Protein AF-0000000073542735 (afdb_homodimer)

Secondary structure (DSSP, 8-state):
----------SS--EEEEE-S------SSSTTHHHHBSS-EEEEE-B-----SSS-----BEE-TTEESSEEEEEEES-SB---TT--GGGPPEEEEEEEEEEEEEEPTTSSEEEEEEEEEEEEEEEE-----/----------SS--EEEEE-S-------SSTTHHHHBSS-EEEEE-B-----SS------BEE-TTEESSEEEEEEES-SB---TT--GGGPPEEEEEEEEEEEEEEPTTSSEEEEEEEEEEEEEEEE-----

InterPro domains:
  IPR010345 Interleukin-17 family [PF06083] (62-128)
  IPR029034 Cystine-knot cytokine [G3DSA:2.10.90.10] (2-133)
  IPR029034 Cystine-knot cytokine [SSF57501] (7-130)

Solvent-accessible surface area (backbone atoms only — not comparable to full-atom values): 14766 Å² total; per-residue (Å²): 134,82,76,75,67,76,68,79,58,55,83,50,59,74,26,21,33,19,50,49,76,62,63,60,73,74,64,66,73,46,69,63,45,46,74,37,22,35,24,30,42,44,83,36,36,52,26,73,68,72,81,71,93,93,86,81,82,70,79,41,42,17,62,37,90,51,26,44,69,32,66,48,69,24,35,39,56,74,48,64,52,36,69,62,73,89,52,57,80,92,66,42,33,31,26,41,61,38,50,44,77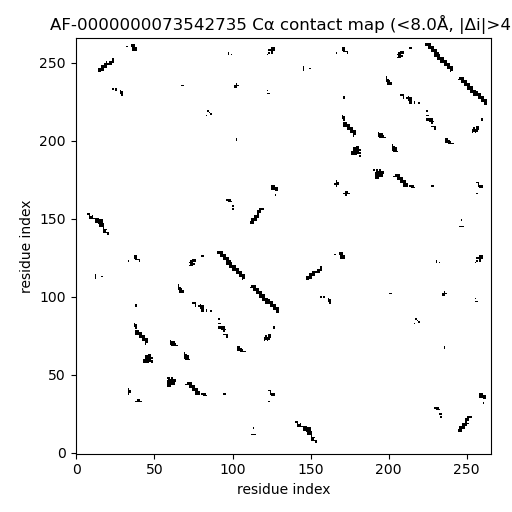,36,50,34,34,34,46,40,83,98,44,72,26,27,39,30,37,56,46,80,38,28,72,34,34,22,31,22,56,61,78,81,124,132,82,75,76,68,74,67,80,59,54,82,50,60,75,27,22,32,19,49,50,74,62,60,59,68,81,56,69,64,46,67,63,46,46,74,38,23,35,24,30,41,43,81,36,37,46,26,70,66,74,77,73,95,90,87,80,83,69,76,42,32,20,62,37,90,53,26,45,69,32,66,48,71,25,34,39,57,73,47,62,53,36,70,61,73,91,51,58,80,93,65,42,33,32,27,41,60,38,53,43,70,36,50,33,33,35,47,41,83,100,45,71,26,26,38,30,38,54,46,78,37,27,71,34,33,24,31,22,57,61,78,82,122

Sequence (266 aa):
MANRQHGAVSDRCQSVLTFSSEHPAVTIANGNIHTRSLSPWTWRNISAVTFILLAFSVSRPTTVAHRIPSTIWEAECNGSYCSVASQPDGARSNAVPIHQSILVVNRRQGENCYVASYQTVSVGCTCVQPEILMANRQHGAVSDRCQSVLTFSSEHPAVTIANGNIHTRSLSPWTWRNISAVTFILLAFSVSRPTTVAHRIPSTIWEAECNGSYCSVASQPDGARSNAVPIHQSILVVNRRQGENCYVASYQTVSVGCTCVQPEIL

Nearest PDB structures (foldseek):
  5hi4-assembly1_A  TM=7.927E-01  e=7.540E-06  Homo sapiens
  7uwn-assembly1_A  TM=7.825E-01  e=7.984E-06  Homo sapiens
  8dyh-assembly1_B  TM=8.084E-01  e=1.994E-05  Homo sapiens
  6hgo-assembly1_A  TM=7.311E-01  e=5.586E-05  Homo sapiens
  5nan-assembly2_E  TM=6.231E-01  e=4.444E-05  Homo sapiens

Radius of gyration: 20.9 Å; Cα contacts (8 Å, |Δi|>4): 608; chains: 2; bounding box: 49×59×54 Å

Structure (mmCIF, N/CA/C/O backbone):
data_AF-0000000073542735-model_v1
#
loop_
_entity.id
_entity.type
_entity.pdbx_description
1 polymer Interleukin-17F
#
loop_
_atom_site.group_PDB
_atom_site.id
_atom_site.type_symbol
_atom_site.label_atom_id
_atom_site.label_alt_id
_atom_site.label_comp_id
_atom_site.label_asym_id
_atom_site.label_entity_id
_atom_site.label_seq_id
_atom_site.pdbx_PDB_ins_code
_atom_site.Cartn_x
_atom_site.Cartn_y
_atom_site.Cartn_z
_atom_site.occupancy
_atom_site.B_iso_or_equiv
_atom_site.auth_seq_id
_atom_site.auth_comp_id
_atom_site.auth_asym_id
_atom_site.auth_atom_id
_atom_site.pdbx_PDB_model_num
ATOM 1 N N . MET A 1 1 ? -26.156 2.533 26.422 1 22.23 1 MET A N 1
ATOM 2 C CA . MET A 1 1 ? -25.359 2.207 25.234 1 22.23 1 MET A CA 1
ATOM 3 C C . MET A 1 1 ? -24.797 3.471 24.594 1 22.23 1 MET A C 1
ATOM 5 O O . MET A 1 1 ? -25.547 4.273 24.031 1 22.23 1 MET A O 1
ATOM 9 N N . ALA A 1 2 ? -23.844 4.059 25.156 1 27.22 2 ALA A N 1
ATOM 10 C CA . ALA A 1 2 ? -23.375 5.41 24.844 1 27.22 2 ALA A CA 1
ATOM 11 C C . ALA A 1 2 ? -22.812 5.484 23.438 1 27.22 2 ALA A C 1
ATOM 13 O O . ALA A 1 2 ? -22.016 4.625 23.031 1 27.22 2 ALA A O 1
ATOM 14 N N . ASN A 1 3 ? -23.516 6.043 22.516 1 25.3 3 ASN A N 1
ATOM 15 C CA . ASN A 1 3 ? -23.234 6.406 21.125 1 25.3 3 ASN A CA 1
ATOM 16 C C . ASN A 1 3 ? -21.906 7.141 21 1 25.3 3 ASN A C 1
ATOM 18 O O . ASN A 1 3 ? -21.75 8.25 21.516 1 25.3 3 ASN A O 1
ATOM 22 N N . ARG A 1 4 ? -20.828 6.531 21.188 1 30.58 4 ARG A N 1
ATOM 23 C CA . ARG A 1 4 ? -19.562 7.242 21.047 1 30.58 4 ARG A CA 1
ATOM 24 C C . ARG A 1 4 ? -19.547 8.055 19.75 1 30.58 4 ARG A C 1
ATOM 26 O O . ARG A 1 4 ? -19.578 7.488 18.656 1 30.58 4 ARG A O 1
ATOM 33 N N . GLN A 1 5 ? -20.188 9.203 19.781 1 27.02 5 GLN A N 1
ATOM 34 C CA . GLN A 1 5 ? -20.203 10.172 18.688 1 27.02 5 GLN A CA 1
ATOM 35 C C . GLN A 1 5 ? -18.812 10.336 18.078 1 27.02 5 GLN A C 1
ATOM 37 O O . GLN A 1 5 ? -17.828 10.562 18.781 1 27.02 5 GLN A O 1
ATOM 42 N N . HIS A 1 6 ? -18.406 9.43 17.188 1 34.19 6 HIS A N 1
ATOM 43 C CA . HIS A 1 6 ? -17.297 9.797 16.297 1 34.19 6 HIS A CA 1
ATOM 44 C C . HIS A 1 6 ? -17.234 11.312 16.094 1 34.19 6 HIS A C 1
ATOM 46 O O . HIS A 1 6 ? -18.203 11.914 15.617 1 34.19 6 HIS A O 1
ATOM 52 N N . GLY A 1 7 ? -16.766 12 17 1 33.28 7 GLY A N 1
ATOM 53 C CA . GLY A 1 7 ? -16.75 13.453 17 1 33.28 7 GLY A CA 1
ATOM 54 C C . GLY A 1 7 ? -16.641 14.047 15.602 1 33.28 7 GLY A C 1
ATOM 55 O O . GLY A 1 7 ? -16.031 13.453 14.719 1 33.28 7 GLY A O 1
ATOM 56 N N . ALA A 1 8 ? -17.562 14.805 15.172 1 37.91 8 ALA A N 1
ATOM 57 C CA . ALA A 1 8 ? -17.609 15.633 13.969 1 37.91 8 ALA A CA 1
ATOM 58 C C . ALA A 1 8 ? -16.25 16.281 13.703 1 37.91 8 ALA A C 1
ATOM 60 O O . ALA A 1 8 ? -15.711 17 14.555 1 37.91 8 ALA A O 1
ATOM 61 N N . VAL A 1 9 ? -15.18 15.562 13.164 1 45.75 9 VAL A N 1
ATOM 62 C CA . VAL A 1 9 ? -13.945 16.203 12.727 1 45.75 9 VAL A CA 1
ATOM 63 C C . VAL A 1 9 ? -14.258 17.594 12.164 1 45.75 9 VAL A C 1
ATOM 65 O O . VAL A 1 9 ? -15.047 17.734 11.22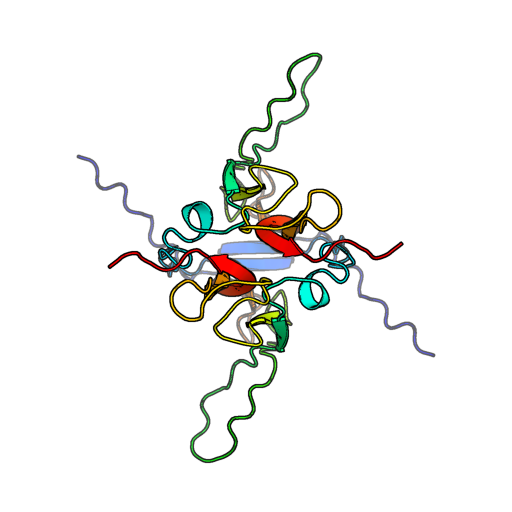7 1 45.75 9 VAL A O 1
ATOM 68 N N . SER A 1 10 ? -14.367 18.547 12.844 1 46.25 10 SER A N 1
ATOM 69 C CA . SER A 1 10 ? -14.531 19.922 12.406 1 46.25 10 SER A CA 1
ATOM 70 C C . SER A 1 10 ? -13.578 20.25 11.25 1 46.25 10 SER A C 1
ATOM 72 O O . SER A 1 10 ? -12.406 19.891 11.289 1 46.25 10 SER A O 1
ATOM 74 N N . ASP A 1 11 ? -14.078 20.5 10.055 1 55.84 11 ASP A N 1
ATOM 75 C CA . ASP A 1 11 ? -13.414 20.969 8.852 1 55.84 11 ASP A CA 1
ATOM 76 C C . ASP A 1 11 ? -12.539 22.188 9.148 1 55.84 11 ASP A C 1
ATOM 78 O O . ASP A 1 11 ? -12.086 22.875 8.227 1 55.84 11 ASP A O 1
ATOM 82 N N . ARG A 1 12 ? -12.438 22.453 10.414 1 61.78 12 ARG A N 1
ATOM 83 C CA . ARG A 1 12 ? -11.617 23.625 10.719 1 61.78 12 ARG A CA 1
ATOM 84 C C . ARG A 1 12 ? -10.141 23.234 10.805 1 61.78 12 ARG A C 1
ATOM 86 O O . ARG A 1 12 ? -9.797 22.188 11.359 1 61.78 12 ARG A O 1
ATOM 93 N N . CYS A 1 13 ? -9.414 24.016 10.125 1 68.81 13 CYS A N 1
ATOM 94 C CA . CYS A 1 13 ? -7.965 23.891 10.234 1 68.81 13 CYS A CA 1
ATOM 95 C C . CYS A 1 13 ? -7.484 24.219 11.641 1 68.81 13 CYS A C 1
ATOM 97 O O . CYS A 1 13 ? -7.414 25.391 12.023 1 68.81 13 CYS A O 1
ATOM 99 N N . GLN A 1 14 ? -7.445 23.203 12.484 1 69.5 14 GLN A N 1
ATOM 100 C CA . GLN A 1 14 ? -7.223 23.453 13.906 1 69.5 14 GLN A CA 1
ATOM 101 C C . GLN A 1 14 ? -5.863 22.922 14.352 1 69.5 14 GLN A C 1
ATOM 103 O O . GLN A 1 14 ? -5.398 23.25 15.445 1 69.5 14 GLN A O 1
ATOM 108 N N . SER A 1 15 ? -5.215 22.203 13.438 1 71.06 15 SER A N 1
ATOM 109 C CA . SER A 1 15 ? -3.93 21.656 13.867 1 71.06 15 SER A CA 1
ATOM 110 C C . SER A 1 15 ? -2.803 22.094 12.945 1 71.06 15 SER A C 1
ATOM 112 O O . SER A 1 15 ? -3.051 22.516 11.812 1 71.06 15 SER A O 1
ATOM 114 N N . VAL A 1 16 ? -1.65 22.109 13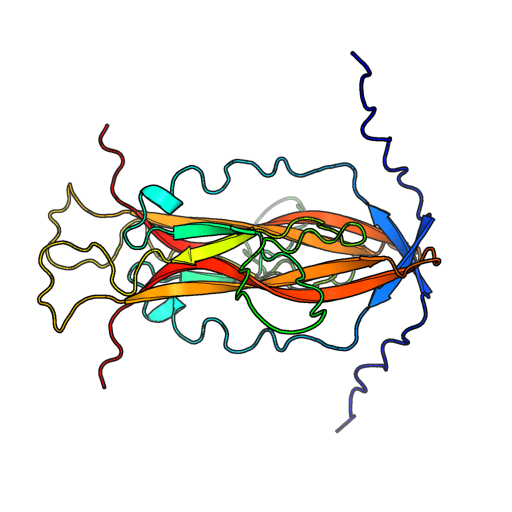.57 1 76.06 16 VAL A N 1
ATOM 115 C CA . VAL A 1 16 ? -0.488 22.531 12.797 1 76.06 16 VAL A CA 1
ATOM 116 C C . VAL A 1 16 ? 0.254 21.312 12.266 1 76.06 16 VAL A C 1
ATOM 118 O O . VAL A 1 16 ? 0.258 20.25 12.906 1 76.06 16 VAL A O 1
ATOM 121 N N . LEU A 1 17 ? 0.744 21.406 11.094 1 77.44 17 LEU A N 1
ATOM 122 C CA . LEU A 1 17 ? 1.394 20.312 10.383 1 77.44 17 LEU A CA 1
ATOM 123 C C . LEU A 1 17 ? 2.826 20.672 10.008 1 77.44 17 LEU A C 1
ATOM 125 O O . LEU A 1 17 ? 3.092 21.797 9.586 1 77.44 17 LEU A O 1
ATOM 129 N N . THR A 1 18 ? 3.746 19.812 10.328 1 77.12 18 THR A N 1
ATOM 130 C CA . THR A 1 18 ? 5.102 19.938 9.805 1 77.12 18 THR A CA 1
ATOM 131 C C . THR A 1 18 ? 5.5 18.656 9.055 1 77.12 18 THR A C 1
ATOM 133 O O . THR A 1 18 ? 4.945 17.594 9.305 1 77.12 18 THR A O 1
ATOM 136 N N . PHE A 1 19 ? 6.266 18.734 8.023 1 73.38 19 PHE A N 1
ATOM 137 C CA . PHE A 1 19 ? 6.754 17.609 7.223 1 73.38 19 PHE A CA 1
ATOM 138 C C . PHE A 1 19 ? 8.172 17.234 7.629 1 73.38 19 PHE A C 1
ATOM 140 O O . PHE A 1 19 ? 9.023 18.109 7.832 1 73.38 19 PHE A O 1
ATOM 147 N N . SER A 1 20 ? 8.219 15.867 7.887 1 66.94 20 SER A N 1
ATOM 148 C CA . SER A 1 20 ? 9.562 15.391 8.211 1 66.94 20 SER A CA 1
ATOM 149 C C . SER A 1 20 ? 10.461 15.398 6.98 1 66.94 20 SER A C 1
ATOM 151 O O . SER A 1 20 ? 10.008 15.117 5.867 1 66.94 20 SER A O 1
ATOM 153 N N . SER A 1 21 ? 11.602 15.984 7.031 1 60.06 21 SER A N 1
ATOM 154 C CA . SER A 1 21 ? 12.586 16.047 5.949 1 60.06 21 SER A CA 1
ATOM 155 C C . SER A 1 21 ? 13.055 14.648 5.543 1 60.06 21 SER A C 1
ATOM 157 O O . SER A 1 21 ? 13.641 14.477 4.477 1 60.06 21 SER A O 1
ATOM 159 N N . GLU A 1 22 ? 12.797 13.734 6.391 1 53.47 22 GLU A N 1
ATOM 160 C CA . GLU A 1 22 ? 13.297 12.414 6.047 1 53.47 22 GLU A CA 1
ATOM 161 C C . GLU A 1 22 ? 12.414 11.742 4.996 1 53.47 22 GLU A C 1
ATOM 163 O O . GLU A 1 22 ? 11.195 11.68 5.156 1 53.47 22 GLU A O 1
ATOM 168 N N . HIS A 1 23 ? 12.711 11.891 3.832 1 51.91 23 HIS A N 1
ATOM 169 C CA . HIS A 1 23 ? 11.961 11.203 2.791 1 51.91 23 HIS A CA 1
ATOM 170 C C . HIS A 1 23 ? 12.398 9.742 2.67 1 51.91 23 HIS A C 1
ATOM 172 O O . HIS A 1 23 ? 13.578 9.461 2.426 1 51.91 23 HIS A O 1
ATOM 178 N N . PRO A 1 24 ? 11.648 8.977 3.281 1 47.69 24 PRO A N 1
ATOM 179 C CA . PRO A 1 24 ? 12.172 7.645 2.977 1 47.69 24 PRO A CA 1
ATOM 180 C C . PRO A 1 24 ? 12.391 7.426 1.48 1 47.69 24 PRO A C 1
ATOM 182 O O . PRO A 1 24 ? 11.609 7.922 0.662 1 47.69 24 PRO A O 1
ATOM 185 N N . ALA A 1 25 ? 13.547 7.402 1.061 1 41.47 25 ALA A N 1
ATOM 186 C CA . ALA A 1 25 ? 13.844 6.949 -0.296 1 41.47 25 ALA A CA 1
ATOM 187 C C . ALA A 1 25 ? 12.844 5.883 -0.747 1 41.47 25 ALA A C 1
ATOM 189 O O . ALA A 1 25 ? 12.719 4.84 -0.107 1 41.47 25 ALA A O 1
ATOM 190 N N . VAL A 1 26 ? 11.617 6.277 -1.132 1 46.44 26 VAL A N 1
ATOM 191 C CA . VAL A 1 26 ? 10.734 5.344 -1.819 1 46.44 26 VAL A CA 1
ATOM 192 C C . VAL A 1 26 ? 11.562 4.293 -2.555 1 46.44 26 VAL A C 1
ATOM 194 O O . VAL A 1 26 ? 11.148 3.793 -3.605 1 46.44 26 VAL A O 1
ATOM 197 N N . THR A 1 27 ? 12.844 4.441 -2.443 1 47.78 27 THR A N 1
ATOM 198 C CA . THR A 1 27 ? 13.633 3.596 -3.334 1 47.78 27 THR A CA 1
ATOM 199 C C . THR A 1 27 ? 12.945 2.25 -3.551 1 47.78 27 THR A C 1
ATOM 201 O O . THR A 1 27 ? 12.391 1.995 -4.621 1 47.78 27 THR A O 1
ATOM 204 N N . ILE A 1 28 ? 13.867 1.18 -3.354 1 51.25 28 ILE A N 1
ATOM 205 C CA . ILE A 1 28 ? 14.203 -0.155 -3.836 1 51.25 28 ILE A CA 1
ATOM 206 C C . ILE A 1 28 ? 13.266 -1.183 -3.213 1 51.25 28 ILE A C 1
ATOM 208 O O . ILE A 1 28 ? 13.711 -2.209 -2.695 1 51.25 28 ILE A O 1
ATOM 212 N N . ALA A 1 29 ? 12.211 -0.67 -2.498 1 62.09 29 ALA A N 1
ATOM 213 C CA . ALA A 1 29 ? 11.703 -1.736 -1.637 1 62.09 29 ALA A CA 1
ATOM 214 C C . ALA A 1 29 ? 11.188 -2.912 -2.465 1 62.09 29 ALA A C 1
ATOM 216 O O . ALA A 1 29 ? 11.336 -4.07 -2.064 1 62.09 29 ALA A O 1
ATOM 217 N N . ASN A 1 30 ? 10.672 -2.494 -3.6 1 81 30 ASN A N 1
ATOM 218 C CA . ASN A 1 30 ? 10.148 -3.609 -4.379 1 81 30 ASN A CA 1
ATOM 219 C C . ASN A 1 30 ? 11.133 -4.066 -5.445 1 81 30 ASN A C 1
ATOM 221 O O . ASN A 1 30 ? 11.008 -5.168 -5.984 1 81 30 ASN A O 1
ATOM 225 N N . GLY A 1 31 ? 12.219 -3.281 -5.719 1 80.94 31 GLY A N 1
ATOM 226 C CA . GLY A 1 31 ? 13.117 -3.674 -6.785 1 80.94 31 GLY A CA 1
ATOM 227 C C . GLY A 1 31 ? 12.406 -3.984 -8.086 1 80.94 31 GLY A C 1
ATOM 228 O O . GLY A 1 31 ? 11.609 -3.176 -8.578 1 80.94 31 GLY A O 1
ATOM 229 N N . ASN A 1 32 ? 12.75 -5.223 -8.641 1 88.56 32 ASN A N 1
ATOM 230 C CA . ASN A 1 32 ? 12.172 -5.617 -9.922 1 88.56 32 ASN A CA 1
ATOM 231 C C . ASN A 1 32 ? 11.055 -6.637 -9.742 1 88.56 32 ASN A C 1
ATOM 233 O O . ASN A 1 32 ? 10.781 -7.434 -10.641 1 88.56 32 ASN A O 1
ATOM 237 N N . ILE A 1 33 ? 10.453 -6.594 -8.609 1 92.62 33 ILE A N 1
ATOM 238 C CA . ILE A 1 33 ? 9.469 -7.641 -8.352 1 92.62 33 ILE A CA 1
ATOM 239 C C . ILE A 1 33 ? 8.289 -7.492 -9.312 1 92.62 33 ILE A C 1
ATOM 241 O O . ILE A 1 33 ? 7.629 -8.477 -9.648 1 92.62 33 ILE A O 1
ATOM 245 N N . HIS A 1 34 ? 8 -6.246 -9.773 1 93.94 34 HIS A N 1
ATOM 246 C CA . HIS A 1 34 ? 6.848 -6.031 -10.641 1 93.94 34 HIS A CA 1
ATOM 247 C C . HIS A 1 34 ? 7.059 -6.676 -12.008 1 93.94 34 HIS A C 1
ATOM 249 O O . HIS A 1 34 ? 6.094 -7.035 -12.688 1 93.94 34 HIS A O 1
ATOM 255 N N . THR A 1 35 ? 8.281 -6.859 -12.422 1 93 35 THR A N 1
ATOM 256 C CA . THR A 1 35 ? 8.57 -7.48 -13.703 1 93 35 THR A CA 1
ATOM 257 C C . THR A 1 35 ? 8.797 -8.984 -13.539 1 93 35 THR A C 1
ATOM 259 O O . THR A 1 35 ? 8.562 -9.758 -14.469 1 93 35 THR A O 1
ATOM 262 N N . ARG A 1 36 ? 9.195 -9.406 -12.414 1 93.75 36 ARG A N 1
ATOM 263 C CA . ARG A 1 36 ? 9.477 -10.82 -12.164 1 93.75 36 ARG A CA 1
ATOM 264 C C . ARG A 1 36 ? 8.242 -11.547 -11.641 1 93.75 36 ARG A C 1
ATOM 266 O O . ARG A 1 36 ? 8.211 -12.773 -11.594 1 93.75 36 ARG A O 1
ATOM 273 N N . SER A 1 37 ? 7.281 -10.797 -11.164 1 95.25 37 SER A N 1
ATOM 274 C CA . SER A 1 37 ? 6.066 -11.391 -10.602 1 95.25 37 SER A CA 1
ATOM 275 C C . SER A 1 37 ? 5.367 -12.281 -11.625 1 95.25 37 SER A C 1
ATOM 277 O O . SER A 1 37 ? 5.422 -12.016 -12.828 1 95.25 37 SER A O 1
ATOM 279 N N . LEU A 1 38 ? 4.664 -13.312 -11.148 1 94.06 38 LEU A N 1
ATOM 280 C CA . LEU A 1 38 ? 3.814 -14.133 -12 1 94.06 38 LEU A CA 1
ATOM 281 C C . LEU A 1 38 ? 2.57 -13.359 -12.43 1 94.06 38 LEU A C 1
ATOM 283 O O . LEU A 1 38 ? 1.829 -13.805 -13.312 1 94.06 38 LEU A O 1
ATOM 287 N N . SER A 1 39 ? 2.316 -12.266 -11.797 1 95.75 39 SER A N 1
ATOM 288 C CA . SER A 1 39 ? 1.319 -11.273 -12.18 1 95.75 39 SER A CA 1
ATOM 289 C C . SER A 1 39 ? 1.947 -9.891 -12.336 1 95.75 39 SER A C 1
ATOM 291 O O . SER A 1 39 ? 1.664 -8.984 -11.555 1 95.75 39 SER A O 1
ATOM 293 N N . PRO A 1 40 ? 2.754 -9.734 -13.43 1 96.12 40 PRO A N 1
ATOM 294 C CA . PRO A 1 40 ? 3.459 -8.461 -13.57 1 96.12 40 PRO A CA 1
ATOM 295 C C . PRO A 1 40 ? 2.51 -7.262 -13.648 1 96.12 40 PRO A C 1
ATOM 297 O O . PRO A 1 40 ? 1.342 -7.422 -14.008 1 96.12 40 PRO A O 1
ATOM 300 N N . TRP A 1 41 ? 3.078 -6.145 -13.242 1 95.38 41 TRP A N 1
ATOM 301 C CA . TRP A 1 41 ? 2.27 -4.934 -13.328 1 95.38 41 TRP A CA 1
ATOM 302 C C . TRP A 1 41 ? 3.102 -3.756 -13.828 1 95.38 41 TRP A C 1
ATOM 304 O O . TRP A 1 41 ? 4.332 -3.812 -13.828 1 95.38 41 TRP A O 1
ATOM 314 N N . THR A 1 42 ? 2.352 -2.834 -14.289 1 92.25 42 THR A N 1
ATOM 315 C CA . THR A 1 42 ? 2.936 -1.566 -14.719 1 92.25 42 THR A CA 1
ATOM 316 C C . THR A 1 42 ? 2.48 -0.429 -13.805 1 92.25 42 THR A C 1
ATOM 318 O O . THR A 1 42 ? 1.383 -0.476 -13.25 1 92.25 42 THR A O 1
ATOM 321 N N . TRP A 1 43 ? 3.453 0.453 -13.508 1 87.75 43 TRP A N 1
ATOM 322 C CA . TRP A 1 43 ? 3.141 1.625 -12.695 1 87.75 43 TRP A CA 1
ATOM 323 C C . TRP A 1 43 ? 2.484 2.711 -13.539 1 87.75 43 TRP A C 1
ATOM 325 O O . TRP A 1 43 ? 2.996 3.074 -14.602 1 87.75 43 TRP A O 1
ATOM 335 N N . ARG A 1 44 ? 1.329 3.021 -12.992 1 82.75 44 ARG A N 1
ATOM 336 C CA . ARG A 1 44 ? 0.604 4.098 -13.656 1 82.75 44 ARG A CA 1
ATOM 337 C C . ARG A 1 44 ? 0.404 5.285 -12.727 1 82.75 44 ARG A C 1
ATOM 339 O O . ARG A 1 44 ? 0.121 5.109 -11.539 1 82.75 44 ARG A O 1
ATOM 346 N N . ASN A 1 45 ? 0.654 6.434 -13.164 1 67 45 ASN A N 1
ATOM 347 C CA . ASN A 1 45 ? 0.356 7.652 -12.422 1 67 45 ASN A CA 1
ATOM 348 C C . ASN A 1 45 ? -1.123 8.016 -12.508 1 67 45 ASN A C 1
ATOM 350 O O . ASN A 1 45 ? -1.718 7.961 -13.586 1 67 45 ASN A O 1
ATOM 354 N N . ILE A 1 46 ? -2.004 7.902 -11.359 1 56.69 46 ILE A N 1
ATOM 355 C CA . ILE A 1 46 ? -3.42 8.25 -11.336 1 56.69 46 ILE A CA 1
ATOM 356 C C . ILE A 1 46 ? -3.588 9.75 -11.531 1 56.69 46 ILE A C 1
ATOM 358 O O . ILE A 1 46 ? -3.035 10.547 -10.766 1 56.69 46 ILE A O 1
ATOM 362 N N . SER A 1 47 ? -3.492 10.359 -12.5 1 48.5 47 SER A N 1
ATOM 363 C CA . SER A 1 47 ? -3.709 11.781 -12.734 1 48.5 47 SER A CA 1
ATOM 364 C C . SER A 1 47 ? -5.137 12.188 -12.383 1 48.5 47 SER A C 1
ATOM 366 O O . SER A 1 47 ? -6.078 11.43 -12.625 1 48.5 47 SER A O 1
ATOM 368 N N . ALA A 1 48 ? -5.328 12.906 -11.172 1 47.22 48 ALA A N 1
ATOM 369 C CA . ALA A 1 48 ? -6.645 13.484 -10.93 1 47.22 48 ALA A CA 1
ATOM 370 C C . ALA A 1 48 ? -7.227 14.078 -12.203 1 47.22 48 ALA A C 1
ATOM 372 O O . ALA A 1 48 ? -6.66 15.016 -12.781 1 47.22 48 ALA A O 1
ATOM 373 N N . VAL A 1 49 ? -7.793 13.273 -13.039 1 43.62 49 VAL A N 1
ATOM 374 C CA . VAL A 1 49 ? -8.508 13.789 -14.203 1 43.62 49 VAL A CA 1
ATOM 375 C C . VAL A 1 49 ? -9.602 14.75 -13.742 1 43.62 49 VAL A C 1
ATOM 377 O O . VAL A 1 49 ? -10.547 14.352 -13.062 1 43.62 49 VAL A O 1
ATOM 380 N N . THR A 1 50 ? -9.203 15.891 -13.398 1 42.75 50 THR A N 1
ATOM 381 C CA . THR A 1 50 ? -10.289 16.875 -13.445 1 42.75 50 THR A CA 1
ATOM 382 C C . THR A 1 50 ? -11.156 16.641 -14.68 1 42.75 50 THR A C 1
ATOM 384 O O . THR A 1 50 ? -10.648 16.516 -15.797 1 42.75 50 THR A O 1
ATOM 387 N N . PHE A 1 51 ? -12.344 16.078 -14.383 1 40.84 51 PHE A N 1
ATOM 388 C CA . PHE A 1 51 ? -13.43 15.922 -15.352 1 40.84 51 PHE A CA 1
ATOM 389 C C . PHE A 1 51 ? -13.578 17.188 -16.188 1 40.84 51 PHE A C 1
ATOM 391 O O . PHE A 1 51 ? -14.312 18.109 -15.812 1 40.84 51 PHE A O 1
ATOM 398 N N . ILE A 1 52 ? -12.727 17.781 -16.875 1 36.78 52 ILE A N 1
ATOM 399 C CA . ILE A 1 52 ? -13.328 18.641 -17.891 1 36.78 52 ILE A CA 1
ATOM 400 C C . ILE A 1 52 ? -14.242 17.812 -18.781 1 36.78 52 ILE A C 1
ATOM 402 O O . ILE A 1 52 ? -14.031 16.609 -18.969 1 36.78 52 ILE A O 1
ATOM 406 N N . LEU A 1 53 ? -15.195 18.188 -19.844 1 36.06 53 LEU A N 1
ATOM 407 C CA . LEU A 1 53 ? -16.172 17.703 -20.812 1 36.06 53 LEU A CA 1
ATOM 408 C C . LEU A 1 53 ? -15.664 16.453 -21.516 1 36.06 53 LEU A C 1
ATOM 410 O O . LEU A 1 53 ? -16.375 15.445 -21.609 1 36.06 53 LEU A O 1
ATOM 414 N N . LEU A 1 54 ? -15.133 16.469 -23.062 1 37.94 54 LEU A N 1
ATOM 415 C CA . LEU A 1 54 ? -15.195 15.641 -24.25 1 37.94 54 LEU A CA 1
ATOM 416 C C . LEU A 1 54 ? -14.297 14.414 -24.109 1 37.94 54 LEU A C 1
ATOM 418 O O . LEU A 1 54 ? -14.742 13.289 -24.328 1 37.94 54 LEU A O 1
ATOM 422 N N . ALA A 1 55 ? -12.93 14.391 -24.906 1 36 55 ALA A N 1
ATOM 423 C CA . ALA A 1 55 ? -12.18 13.469 -25.75 1 36 55 ALA A CA 1
ATOM 424 C C . ALA A 1 55 ? -11.383 12.477 -24.906 1 36 55 ALA A C 1
ATOM 426 O O . ALA A 1 55 ? -11.477 11.266 -25.109 1 36 55 ALA A O 1
ATOM 427 N N . PHE A 1 56 ? -9.898 12.688 -24.812 1 40.69 56 PHE A N 1
ATOM 428 C CA . PHE A 1 56 ? -8.812 11.703 -24.75 1 40.69 56 PHE A CA 1
ATOM 429 C C . PHE A 1 56 ? -8.648 11.164 -23.344 1 40.69 56 PHE A C 1
ATOM 431 O O . PHE A 1 56 ? -8.75 11.914 -22.375 1 40.69 56 PHE A O 1
ATOM 438 N N . SER A 1 57 ? -8.922 9.961 -23.125 1 36.97 57 SER A N 1
ATOM 439 C CA . SER A 1 57 ? -8.719 9.031 -22.016 1 36.97 57 SER A CA 1
ATOM 440 C C . SER A 1 57 ? -7.379 9.266 -21.328 1 36.97 57 SER A C 1
ATOM 442 O O . SER A 1 57 ? -6.375 8.641 -21.688 1 36.97 57 SER A O 1
ATOM 444 N N . VAL A 1 58 ? -6.746 10.406 -21.391 1 33.53 58 VAL A N 1
ATOM 445 C CA . VAL A 1 58 ? -5.383 10.414 -20.875 1 33.53 58 VAL A CA 1
ATOM 446 C C . VAL A 1 58 ? -5.367 9.906 -19.438 1 33.53 58 VAL A C 1
ATOM 448 O O . VAL A 1 58 ? -6.055 10.461 -18.562 1 33.53 58 VAL A O 1
ATOM 451 N N . SER A 1 59 ? -5.043 8.695 -19.156 1 37.34 59 SER A N 1
ATOM 452 C CA . SER A 1 59 ? -4.676 7.953 -17.938 1 37.34 59 SER A CA 1
ATOM 453 C C . SER A 1 59 ? -3.639 8.711 -17.125 1 37.34 59 SER A C 1
ATOM 455 O O . SER A 1 59 ? -2.436 8.523 -17.312 1 37.34 59 SER A O 1
ATOM 457 N N . ARG A 1 60 ? -3.504 10.078 -17.141 1 38.31 60 ARG A N 1
ATOM 458 C CA . ARG A 1 60 ? -2.318 10.727 -16.594 1 38.31 60 ARG A CA 1
ATOM 459 C C . ARG A 1 60 ? -2.191 10.469 -15.094 1 38.31 60 ARG A C 1
ATOM 461 O O . ARG A 1 60 ? -3.193 10.258 -14.406 1 38.31 60 ARG A O 1
ATOM 468 N N . PRO A 1 61 ? -0.933 10.289 -14.531 1 46.44 61 PRO A N 1
ATOM 469 C CA . PRO A 1 61 ? -0.532 10.258 -13.125 1 46.44 61 PRO A CA 1
ATOM 470 C C . PRO A 1 61 ? -1.155 11.383 -12.305 1 46.44 61 PRO A C 1
ATOM 472 O O . PRO A 1 61 ? -1.424 12.461 -12.836 1 46.44 61 PRO A O 1
ATOM 475 N N . THR A 1 62 ? -2.031 11.133 -11.227 1 52.53 62 THR A N 1
ATOM 476 C CA . THR A 1 62 ? -2.602 12.258 -10.484 1 52.53 62 THR A CA 1
ATOM 477 C C . THR A 1 62 ? -1.52 12.992 -9.695 1 52.53 62 THR A C 1
ATOM 479 O O . THR A 1 62 ? -0.936 12.43 -8.766 1 52.53 62 THR A O 1
ATOM 482 N N . THR A 1 63 ? -0.609 13.609 -10.32 1 58.94 63 THR A N 1
ATOM 483 C CA . THR A 1 63 ? 0.208 14.555 -9.562 1 58.94 63 THR A CA 1
ATOM 484 C C . THR A 1 63 ? -0.603 15.789 -9.188 1 58.94 63 THR A C 1
ATOM 486 O O . THR A 1 63 ? -1.209 16.422 -10.055 1 58.94 63 THR A O 1
ATOM 489 N N . VAL A 1 64 ? -0.931 15.789 -7.949 1 65.94 64 VAL A N 1
ATOM 490 C CA . VAL A 1 64 ? -1.606 16.953 -7.391 1 65.94 64 VAL A CA 1
ATOM 491 C C . VAL A 1 64 ? -0.6 17.828 -6.645 1 65.94 64 VAL A C 1
ATOM 493 O O . VAL A 1 64 ? -0.007 17.391 -5.652 1 65.94 64 VAL A O 1
ATOM 496 N N . ALA A 1 65 ? -0.316 19.031 -7.168 1 67.81 65 ALA A N 1
ATOM 497 C CA . ALA A 1 65 ? 0.722 19.922 -6.652 1 67.81 65 ALA A CA 1
ATOM 498 C C . ALA A 1 65 ? 0.498 20.219 -5.176 1 67.81 65 ALA A C 1
ATOM 500 O O . ALA A 1 65 ? 1.455 20.422 -4.426 1 67.81 65 ALA A O 1
ATOM 501 N N . HIS A 1 66 ? -0.726 20.297 -4.785 1 73.62 66 HIS A N 1
ATOM 502 C CA . HIS A 1 66 ? -0.961 20.703 -3.406 1 73.62 66 HIS A CA 1
ATOM 503 C C . HIS A 1 66 ? -1.297 19.5 -2.523 1 73.62 66 HIS A C 1
ATOM 505 O O . HIS A 1 66 ? -1.873 19.672 -1.445 1 73.62 66 HIS A O 1
ATOM 511 N N . ARG A 1 67 ? -0.92 18.312 -3.07 1 74.44 67 ARG A N 1
ATOM 512 C CA . ARG A 1 67 ? -1.141 17.094 -2.301 1 74.44 67 ARG A CA 1
ATOM 513 C C . ARG A 1 67 ? 0.182 16.484 -1.837 1 74.44 67 ARG A C 1
ATOM 515 O O . ARG A 1 67 ? 1.178 16.531 -2.562 1 74.44 67 ARG A O 1
ATOM 522 N N . ILE A 1 68 ? 0.236 16 -0.643 1 78.19 68 ILE A N 1
ATOM 523 C CA . ILE A 1 68 ? 1.356 15.211 -0.14 1 78.19 68 ILE A CA 1
ATOM 524 C C . ILE A 1 68 ? 0.903 13.781 0.124 1 78.19 68 ILE A C 1
ATOM 526 O O . ILE A 1 68 ? 0.002 13.547 0.932 1 78.19 68 ILE A O 1
ATOM 530 N N . PRO A 1 69 ? 1.484 12.836 -0.497 1 81.19 69 PRO A N 1
ATOM 531 C CA . PRO A 1 69 ? 2.457 13.016 -1.579 1 81.19 69 PRO A CA 1
ATOM 532 C C . PRO A 1 69 ? 1.823 13.555 -2.859 1 81.19 69 PRO A C 1
ATOM 534 O O . PRO A 1 69 ? 0.642 13.312 -3.119 1 81.19 69 PRO A O 1
ATOM 537 N N . SER A 1 70 ? 2.654 14.242 -3.648 1 77.44 70 SER A N 1
ATOM 538 C CA . SER A 1 70 ? 2.115 14.883 -4.844 1 77.44 70 SER A CA 1
ATOM 539 C C . SER A 1 70 ? 1.88 13.859 -5.957 1 77.44 70 SER A C 1
ATOM 541 O O . SER A 1 70 ? 1.035 14.07 -6.832 1 77.44 70 SER A O 1
ATOM 543 N N . THR A 1 71 ? 2.719 12.867 -5.969 1 75.94 71 THR A N 1
ATOM 544 C CA . THR A 1 71 ? 2.578 11.828 -6.977 1 75.94 71 THR A CA 1
ATOM 545 C C . THR A 1 71 ? 2.207 10.492 -6.328 1 75.94 71 THR A C 1
ATOM 547 O O . THR A 1 71 ? 2.855 10.062 -5.375 1 75.94 71 THR A O 1
ATOM 550 N N . ILE A 1 72 ? 1.112 9.961 -6.742 1 80 72 ILE A N 1
ATOM 551 C CA . ILE A 1 72 ? 0.701 8.633 -6.312 1 80 72 ILE A CA 1
ATOM 552 C C . ILE A 1 72 ? 0.759 7.668 -7.492 1 80 72 ILE A C 1
ATOM 554 O O . ILE A 1 72 ? 0.137 7.906 -8.531 1 80 72 ILE A O 1
ATOM 558 N N . TRP A 1 73 ? 1.581 6.68 -7.371 1 81.94 73 TRP A N 1
ATOM 559 C CA . TRP A 1 73 ? 1.696 5.637 -8.391 1 81.94 73 TRP A CA 1
ATOM 560 C C . TRP A 1 73 ? 0.756 4.477 -8.086 1 81.94 73 TRP A C 1
ATOM 562 O O . TRP A 1 73 ? 0.613 4.07 -6.93 1 81.94 73 TRP A O 1
ATOM 572 N N . GLU A 1 74 ? 0.071 4.043 -9.102 1 86.25 74 GLU A N 1
ATOM 573 C CA . GLU A 1 74 ? -0.813 2.887 -8.984 1 86.25 74 GLU A CA 1
ATOM 574 C C . GLU A 1 74 ? -0.303 1.711 -9.812 1 86.25 74 GLU A C 1
ATOM 576 O O . GLU A 1 74 ? 0.184 1.896 -10.93 1 86.25 74 GLU A O 1
ATOM 581 N N . ALA A 1 75 ? -0.379 0.576 -9.242 1 91.19 75 ALA A N 1
ATOM 582 C CA . ALA A 1 75 ? -0.031 -0.65 -9.953 1 91.19 75 ALA A CA 1
ATOM 583 C C . ALA A 1 75 ? -1.19 -1.126 -10.82 1 91.19 75 ALA A C 1
ATOM 585 O O . ALA A 1 75 ? -2.322 -1.247 -10.352 1 91.19 75 ALA A O 1
ATOM 586 N N . GLU A 1 76 ? -0.939 -1.331 -12.102 1 92.25 76 GLU A N 1
ATOM 587 C CA . GLU A 1 76 ? -1.895 -1.957 -13.008 1 92.25 76 GLU A CA 1
ATOM 588 C C . GLU A 1 76 ? -1.416 -3.338 -13.445 1 92.25 76 GLU A C 1
ATOM 590 O O . GLU A 1 76 ? -0.383 -3.463 -14.109 1 92.25 76 GLU A O 1
ATOM 595 N N . CYS A 1 77 ? -2.232 -4.332 -13.039 1 96.44 77 CYS A N 1
ATOM 596 C CA . CYS A 1 77 ? -1.857 -5.68 -13.461 1 96.44 77 CYS A CA 1
ATOM 597 C C . CYS A 1 77 ? -1.851 -5.789 -14.977 1 96.44 77 CYS A C 1
ATOM 599 O O . CYS A 1 77 ? -2.758 -5.289 -15.648 1 96.44 77 CYS A O 1
ATOM 601 N N . ASN A 1 78 ? -0.849 -6.453 -15.578 1 96.25 78 ASN A N 1
ATOM 602 C CA . ASN A 1 78 ? -0.672 -6.508 -17.031 1 96.25 78 ASN A CA 1
ATOM 603 C C . ASN A 1 78 ? -1.688 -7.438 -17.688 1 96.25 78 ASN A C 1
ATOM 605 O O . ASN A 1 78 ? -1.912 -7.363 -18.891 1 96.25 78 ASN A O 1
ATOM 609 N N . GLY A 1 79 ? -2.314 -8.297 -16.922 1 93.75 79 GLY A N 1
ATOM 610 C CA . GLY A 1 79 ? -3.307 -9.25 -17.406 1 93.75 79 GLY A CA 1
ATOM 611 C C . GLY A 1 79 ? -4.219 -9.766 -16.312 1 93.75 79 GLY A C 1
ATOM 612 O O . GLY A 1 79 ? -4.039 -9.422 -15.133 1 93.75 79 GLY A O 1
ATOM 613 N N . SER A 1 80 ? -5.168 -10.617 -16.719 1 93.38 80 SER A N 1
ATOM 614 C CA . SER A 1 80 ? -6.148 -11.141 -15.773 1 93.38 80 SER A CA 1
ATOM 615 C C . SER A 1 80 ? -5.707 -12.492 -15.211 1 93.38 80 SER A C 1
ATOM 617 O O . SER A 1 80 ? -6.266 -12.969 -14.219 1 93.38 80 SER A O 1
ATOM 619 N N . TYR A 1 81 ? -4.668 -13.094 -15.906 1 92.06 81 TYR A N 1
ATOM 620 C CA . TYR A 1 81 ? -4.219 -14.414 -15.477 1 92.06 81 TYR A CA 1
ATOM 621 C C . TYR A 1 81 ? -2.73 -14.398 -15.148 1 92.06 81 TYR A C 1
ATOM 623 O O . TYR A 1 81 ? -1.983 -13.555 -15.641 1 92.06 81 TYR A O 1
ATOM 631 N N . CYS A 1 82 ? -2.326 -15.273 -14.234 1 93.19 82 CYS A N 1
ATOM 632 C CA . CYS A 1 82 ? -0.935 -15.398 -13.812 1 93.19 82 CYS A CA 1
ATOM 633 C C . CYS A 1 82 ? -0.153 -16.297 -14.766 1 93.19 82 CYS A C 1
ATOM 635 O O . CYS A 1 82 ? -0.738 -17.109 -15.469 1 93.19 82 CYS A O 1
ATOM 637 N N . SER A 1 83 ? 1.147 -15.992 -14.789 1 85.81 83 SER A N 1
ATOM 638 C CA . SER A 1 83 ? 2.047 -16.781 -15.633 1 85.81 83 SER A CA 1
ATOM 639 C C . SER A 1 83 ? 2.529 -18.031 -14.906 1 85.81 83 SER A C 1
ATOM 641 O O . SER A 1 83 ? 3.678 -18.094 -14.461 1 85.81 83 SER A O 1
ATOM 643 N N . VAL A 1 84 ? 1.674 -18.891 -14.57 1 79.62 84 VAL A N 1
ATOM 644 C CA . VAL A 1 84 ? 2.039 -20.141 -13.914 1 79.62 84 VAL A CA 1
ATOM 645 C C . VAL A 1 84 ? 2.121 -21.266 -14.953 1 79.62 84 VAL A C 1
ATOM 647 O O . VAL A 1 84 ? 1.268 -21.359 -15.836 1 79.62 84 VAL A O 1
ATOM 650 N N . ALA A 1 85 ? 3.234 -21.953 -14.891 1 69.25 85 ALA A N 1
ATOM 651 C CA . ALA A 1 85 ? 3.436 -23.031 -15.844 1 69.25 85 ALA A CA 1
ATOM 652 C C . ALA A 1 85 ? 2.391 -24.125 -15.648 1 69.25 85 ALA A C 1
ATOM 654 O O . ALA A 1 85 ? 1.938 -24.375 -14.531 1 69.25 85 ALA A O 1
ATOM 655 N N . SER A 1 86 ? 1.97 -24.766 -16.688 1 65.75 86 SER A N 1
ATOM 656 C CA . SER A 1 86 ? 1.306 -26.062 -16.766 1 65.75 86 SER A CA 1
ATOM 657 C C . SER A 1 86 ? -0.113 -25.984 -16.203 1 65.75 86 SER A C 1
ATOM 659 O O . SER A 1 86 ? -0.641 -26.984 -15.703 1 65.75 86 SER A O 1
ATOM 661 N N . GLN A 1 87 ? -0.667 -24.859 -15.969 1 63.16 87 GLN A N 1
ATOM 662 C CA . GLN A 1 87 ? -2.039 -24.906 -15.469 1 63.16 87 GLN A CA 1
ATOM 663 C C . GLN A 1 87 ? -3.039 -24.953 -16.625 1 63.16 87 GLN A C 1
ATOM 665 O O . GLN A 1 87 ? -2.926 -24.203 -17.578 1 63.16 87 GLN A O 1
ATOM 670 N N . PRO A 1 88 ? -3.855 -26.078 -16.531 1 66 88 PRO A N 1
ATOM 671 C CA . PRO A 1 88 ? -4.93 -26.062 -17.531 1 66 88 PRO A CA 1
ATOM 672 C C . PRO A 1 88 ? -5.754 -24.766 -17.469 1 66 88 PRO A C 1
ATOM 674 O O . PRO A 1 88 ? -5.773 -24.094 -16.438 1 66 88 PRO A O 1
ATOM 677 N N . ASP A 1 89 ? -6.262 -24.328 -18.625 1 62.25 89 ASP A N 1
ATOM 678 C CA . ASP A 1 89 ? -6.98 -23.062 -18.766 1 62.25 89 ASP A CA 1
ATOM 679 C C . ASP A 1 89 ? -8.023 -22.906 -17.672 1 62.25 89 ASP A C 1
ATOM 681 O O . ASP A 1 89 ? -8.172 -21.812 -17.109 1 62.25 89 ASP A O 1
ATOM 685 N N . GLY A 1 90 ? -8.758 -23.859 -17.375 1 62.56 90 GLY A N 1
ATOM 686 C CA . GLY A 1 90 ? -9.828 -23.766 -16.391 1 62.56 90 GLY A CA 1
ATOM 687 C C . GLY A 1 90 ? -9.32 -23.609 -14.969 1 62.56 90 GLY A C 1
ATOM 688 O O . GLY A 1 90 ? -10.078 -23.25 -14.062 1 62.56 90 GLY A O 1
ATOM 689 N N . ALA A 1 91 ? -8.141 -23.844 -14.711 1 73.5 91 ALA A N 1
ATOM 690 C CA . ALA A 1 91 ? -7.613 -23.844 -13.344 1 73.5 91 ALA A CA 1
ATOM 691 C C . ALA A 1 91 ? -6.566 -22.75 -13.156 1 73.5 91 ALA A C 1
ATOM 693 O O . ALA A 1 91 ? -5.812 -22.766 -12.18 1 73.5 91 ALA A O 1
ATOM 694 N N . ARG A 1 92 ? -6.664 -21.797 -14.07 1 82.94 92 ARG A N 1
ATOM 695 C CA . ARG A 1 92 ? -5.621 -20.781 -14.023 1 82.94 92 ARG A CA 1
ATOM 696 C C . ARG A 1 92 ? -5.852 -19.812 -12.867 1 82.94 92 ARG A C 1
ATOM 698 O O . ARG A 1 92 ? -6.988 -19.438 -12.578 1 82.94 92 ARG A O 1
ATOM 705 N N . SER A 1 93 ? -4.852 -19.484 -12.242 1 90.56 93 SER A N 1
ATOM 706 C CA . SER A 1 93 ? -4.879 -18.469 -11.195 1 90.56 93 SER A CA 1
ATOM 707 C C . SER A 1 93 ? -5.117 -17.078 -11.773 1 90.56 93 SER A C 1
ATOM 709 O O . SER A 1 93 ? -4.715 -16.797 -12.906 1 90.56 93 SER A O 1
ATOM 711 N N . ASN A 1 94 ? -5.809 -16.25 -11.031 1 92.75 94 ASN A N 1
ATOM 712 C CA . ASN A 1 94 ? -6.141 -14.891 -11.461 1 92.75 94 ASN A CA 1
ATOM 713 C C . ASN A 1 94 ? -5.168 -13.867 -10.891 1 92.75 94 ASN A C 1
ATOM 715 O O . ASN A 1 94 ? -4.746 -13.977 -9.734 1 92.75 94 ASN A O 1
ATOM 719 N N . ALA A 1 95 ? -4.801 -12.953 -11.758 1 96.25 95 ALA A N 1
ATOM 720 C CA . ALA A 1 95 ? -4.047 -11.789 -11.297 1 96.25 95 ALA A CA 1
ATOM 721 C C . ALA A 1 95 ? -4.984 -10.695 -10.797 1 96.25 95 ALA A C 1
ATOM 723 O O . ALA A 1 95 ? -5.832 -10.203 -11.547 1 96.25 95 ALA A O 1
ATOM 724 N N . VAL A 1 96 ? -4.816 -10.297 -9.555 1 96.12 96 VAL A N 1
ATOM 725 C CA . VAL A 1 96 ? -5.691 -9.289 -8.977 1 96.12 96 VAL A CA 1
ATOM 726 C C . VAL A 1 96 ? -4.855 -8.227 -8.258 1 96.12 96 VAL A C 1
ATOM 728 O O . VAL A 1 96 ? -3.799 -8.539 -7.695 1 96.12 96 VAL A O 1
ATOM 731 N N . PRO A 1 97 ? -5.277 -7.055 -8.305 1 95.44 97 PRO A N 1
ATOM 732 C CA . PRO A 1 97 ? -4.539 -5.988 -7.617 1 95.44 97 PRO A CA 1
ATOM 733 C C . PRO A 1 97 ? -4.664 -6.066 -6.098 1 95.44 97 P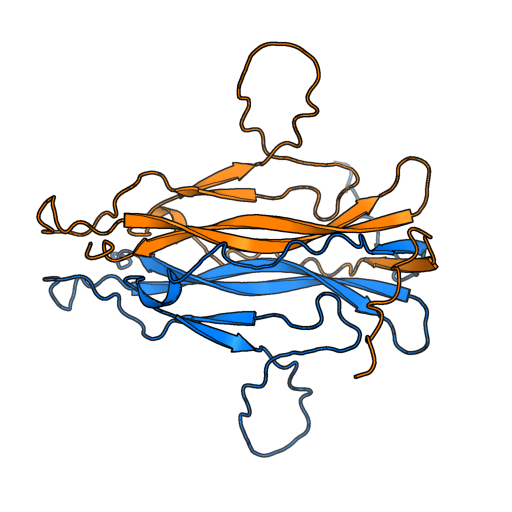RO A C 1
ATOM 735 O O . PRO A 1 97 ? -5.676 -6.547 -5.582 1 95.44 97 PRO A O 1
ATOM 738 N N . ILE A 1 98 ? -3.617 -5.676 -5.453 1 94.25 98 ILE A N 1
ATOM 739 C CA . ILE A 1 98 ? -3.637 -5.422 -4.016 1 94.25 98 ILE A CA 1
ATOM 740 C C . ILE A 1 98 ? -3.889 -3.936 -3.758 1 94.25 98 ILE A C 1
ATOM 742 O O . ILE A 1 98 ? -3.131 -3.082 -4.223 1 94.25 98 ILE A O 1
ATOM 746 N N . HIS A 1 99 ? -4.965 -3.68 -3.014 1 90.75 99 HIS A N 1
ATOM 747 C CA . HIS A 1 99 ? -5.316 -2.295 -2.73 1 90.75 99 HIS A CA 1
ATOM 748 C C . HIS A 1 99 ? -4.906 -1.898 -1.315 1 90.75 99 HIS A C 1
ATOM 750 O O . HIS A 1 99 ? -4.922 -2.73 -0.405 1 90.75 99 HIS A O 1
ATOM 756 N N . GLN A 1 100 ? -4.543 -0.646 -1.185 1 86.94 100 GLN A N 1
ATOM 757 C CA . GLN A 1 100 ? -4.277 -0.048 0.12 1 86.94 100 GLN A CA 1
ATOM 758 C C . GLN A 1 100 ? -4.891 1.346 0.221 1 86.94 100 GLN A C 1
ATOM 760 O O . GLN A 1 100 ? -4.855 2.115 -0.742 1 86.94 100 GLN A O 1
ATOM 765 N N . SER A 1 101 ? -5.383 1.551 1.397 1 83.25 101 SER A N 1
ATOM 766 C CA . SER A 1 101 ? -5.805 2.916 1.694 1 83.25 101 SER A CA 1
ATOM 767 C C . SER A 1 101 ? -4.652 3.732 2.275 1 83.25 101 SER A C 1
ATOM 769 O O . SER A 1 101 ? -4.105 3.385 3.322 1 83.25 101 SER A O 1
ATOM 771 N N . ILE A 1 102 ? -4.316 4.801 1.615 1 84.12 102 ILE A N 1
ATOM 772 C CA . ILE A 1 102 ? -3.186 5.602 2.074 1 84.12 102 ILE A CA 1
ATOM 773 C C . ILE A 1 102 ? -3.672 6.984 2.502 1 84.12 102 ILE A C 1
ATOM 775 O O . ILE A 1 102 ? -4.648 7.504 1.953 1 84.12 102 ILE A O 1
ATOM 779 N N . LEU A 1 103 ? -2.969 7.566 3.438 1 86.5 103 LEU A N 1
ATOM 780 C CA . LEU A 1 103 ? -3.197 8.945 3.863 1 86.5 103 LEU A CA 1
ATOM 781 C C . LEU A 1 103 ? -2.619 9.93 2.852 1 86.5 103 LEU A C 1
ATOM 783 O O . LEU A 1 103 ? -1.506 9.734 2.357 1 86.5 103 LEU A O 1
ATOM 787 N N . VAL A 1 104 ? -3.393 10.875 2.57 1 84.31 104 VAL A N 1
ATOM 788 C CA . VAL A 1 104 ? -2.947 12 1.761 1 84.31 104 VAL A CA 1
ATOM 789 C C . VAL A 1 104 ? -3.326 13.312 2.445 1 84.31 104 VAL A C 1
ATOM 791 O O . VAL A 1 104 ? -4.312 13.375 3.182 1 84.31 104 VAL A O 1
ATOM 794 N N . VAL A 1 105 ? -2.514 14.297 2.252 1 84.75 105 VAL A N 1
ATOM 795 C CA . VAL A 1 105 ? -2.832 15.625 2.76 1 84.75 105 VAL A CA 1
ATOM 796 C C . VAL A 1 105 ? -2.887 16.625 1.605 1 84.75 105 VAL A C 1
ATOM 798 O O . VAL A 1 105 ? -1.95 16.703 0.808 1 84.75 105 VAL A O 1
ATOM 801 N N . ASN A 1 106 ? -3.957 17.219 1.455 1 80.75 106 ASN A N 1
ATOM 802 C CA . ASN A 1 106 ? -4.164 18.25 0.436 1 80.75 106 ASN A CA 1
ATOM 803 C C . ASN A 1 106 ? -4.164 19.641 1.041 1 80.75 106 ASN A C 1
ATOM 805 O O . ASN A 1 106 ? -4.816 19.891 2.059 1 80.75 106 ASN A O 1
ATOM 809 N N . ARG A 1 107 ? -3.416 20.516 0.377 1 79.69 107 ARG A N 1
ATOM 810 C CA . ARG A 1 107 ? -3.428 21.922 0.809 1 79.69 107 A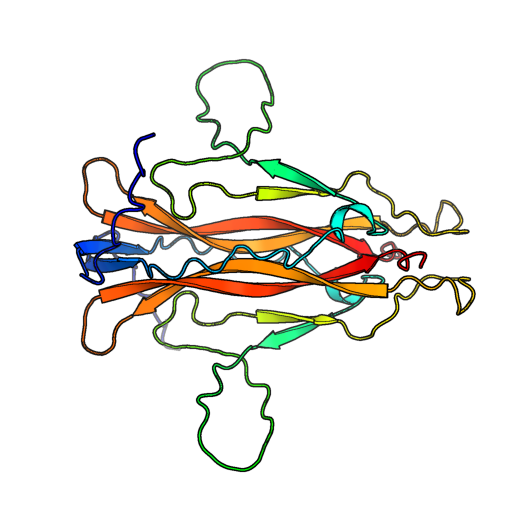RG A CA 1
ATOM 811 C C . ARG A 1 107 ? -4.629 22.656 0.23 1 79.69 107 ARG A C 1
ATOM 813 O O . ARG A 1 107 ? -4.902 22.562 -0.969 1 79.69 107 ARG A O 1
ATOM 820 N N . ARG A 1 108 ? -5.367 23.234 1.163 1 76.62 108 ARG A N 1
ATOM 821 C CA . ARG A 1 108 ? -6.453 24.094 0.688 1 76.62 108 ARG A CA 1
ATOM 822 C C . ARG A 1 108 ? -5.906 25.328 -0.002 1 76.62 108 ARG A C 1
ATOM 824 O O . ARG A 1 108 ? -4.973 25.969 0.495 1 76.62 108 ARG A O 1
ATOM 831 N N . GLN A 1 109 ? -6.395 25.5 -1.23 1 70.81 109 GLN A N 1
ATOM 832 C CA . GLN A 1 109 ? -5.922 26.656 -1.997 1 70.81 109 GLN A CA 1
ATOM 833 C C . GLN A 1 109 ? -6.117 27.953 -1.221 1 70.81 109 GLN A C 1
ATOM 835 O O . GLN A 1 109 ? -7.18 28.172 -0.64 1 70.81 109 GLN A O 1
ATOM 840 N N . GLY A 1 110 ? -5.137 28.75 -1.273 1 71.06 110 GLY A N 1
ATOM 841 C CA . GLY A 1 110 ? -5.23 30.078 -0.688 1 71.06 110 GLY A CA 1
ATOM 842 C C . GLY A 1 110 ? -5.098 30.078 0.824 1 71.06 110 GLY A C 1
ATOM 843 O O . GLY A 1 110 ? -5.121 31.125 1.457 1 71.06 110 GLY A O 1
ATOM 844 N N . GLU A 1 111 ? -5.152 28.844 1.374 1 71.69 111 GLU A N 1
ATOM 845 C CA . GLU A 1 111 ? -5.059 28.75 2.828 1 71.69 111 GLU A CA 1
ATOM 846 C C . GLU A 1 111 ? -3.85 27.922 3.25 1 71.69 111 GLU A C 1
ATOM 848 O O . GLU A 1 111 ? -3.281 27.188 2.443 1 71.69 111 GLU A O 1
ATOM 853 N N . ASN A 1 112 ? -3.25 28.328 4.332 1 77.69 112 ASN A N 1
ATOM 854 C CA . ASN A 1 112 ? -2.23 27.484 4.941 1 77.69 112 ASN A CA 1
ATOM 855 C C . ASN A 1 112 ? -2.854 26.344 5.727 1 77.69 112 ASN A C 1
ATOM 857 O O . ASN A 1 112 ? -2.615 26.203 6.926 1 77.69 112 ASN A O 1
ATOM 861 N N . CYS A 1 113 ? -3.771 25.625 5.082 1 78.88 113 CYS A N 1
ATOM 862 C CA . CYS A 1 113 ? -4.504 24.531 5.695 1 78.88 113 CYS A CA 1
ATOM 863 C C . CYS A 1 113 ? -4.457 23.281 4.816 1 78.88 113 CYS A C 1
ATOM 865 O O . CYS A 1 113 ? -4.738 23.359 3.621 1 78.88 113 CYS A O 1
ATOM 867 N N . TYR A 1 114 ? -4.043 22.266 5.496 1 80.75 114 TYR A N 1
ATOM 868 C CA . TYR A 1 114 ? -4.02 20.969 4.84 1 80.75 114 TYR A CA 1
ATOM 869 C C . TYR A 1 114 ? -5.188 20.094 5.305 1 80.75 114 TYR A C 1
ATOM 871 O O . TYR A 1 114 ? -5.547 20.109 6.484 1 80.75 114 TYR A O 1
ATOM 879 N N . VAL A 1 115 ? -5.773 19.391 4.379 1 82.19 115 VAL A N 1
ATOM 880 C CA . VAL A 1 115 ? -6.84 18.453 4.68 1 82.19 115 VAL A CA 1
ATOM 881 C C . VAL A 1 115 ? -6.324 17.016 4.504 1 82.19 115 VAL A C 1
ATOM 883 O O . VAL A 1 115 ? -5.863 16.641 3.424 1 82.19 115 VAL A O 1
ATOM 886 N N . ALA A 1 116 ? -6.395 16.312 5.562 1 84.44 116 ALA A N 1
ATOM 887 C CA . ALA A 1 116 ? -6.008 14.914 5.504 1 84.44 116 ALA A CA 1
ATOM 888 C C . ALA A 1 116 ? -7.18 14.039 5.059 1 84.44 116 ALA A C 1
ATOM 890 O O . ALA A 1 116 ? -8.305 14.203 5.543 1 84.44 116 ALA A O 1
ATOM 891 N N . SER A 1 117 ? -6.891 13.141 4.129 1 83.31 117 SER A N 1
ATOM 892 C CA . SER A 1 117 ? -7.887 12.195 3.645 1 83.31 117 SER A CA 1
ATOM 893 C C . SER A 1 117 ? -7.238 10.875 3.234 1 83.31 117 SER A C 1
ATOM 895 O O . SER A 1 117 ? -6.012 10.758 3.23 1 83.31 117 SER A O 1
ATOM 897 N N . TYR A 1 118 ? -8.125 9.914 3.1 1 82.81 118 TYR A N 1
ATOM 898 C CA . TYR A 1 118 ? -7.645 8.617 2.645 1 82.81 118 TYR A CA 1
ATOM 899 C C . TYR A 1 118 ? -8.016 8.375 1.188 1 82.81 118 TYR A C 1
ATOM 901 O O . TYR A 1 118 ? -9.086 8.797 0.735 1 82.81 118 TYR A O 1
ATOM 909 N N . GLN A 1 119 ? -7.094 7.754 0.482 1 81.88 119 GLN A N 1
ATOM 910 C CA . GLN A 1 119 ? -7.297 7.332 -0.899 1 81.88 119 GLN A CA 1
ATOM 911 C C . GLN A 1 119 ? -6.883 5.875 -1.098 1 81.88 119 GLN A C 1
ATOM 913 O O . GLN A 1 119 ? -5.852 5.445 -0.574 1 81.88 119 GLN A O 1
ATOM 918 N N . THR A 1 120 ? -7.75 5.133 -1.811 1 84.75 120 THR A N 1
ATOM 919 C CA . THR A 1 120 ? -7.422 3.748 -2.121 1 84.75 120 THR A CA 1
ATOM 920 C C . THR A 1 120 ? -6.566 3.664 -3.385 1 84.75 120 THR A C 1
ATOM 922 O O . THR A 1 120 ? -6.887 4.289 -4.398 1 84.75 120 THR A O 1
ATOM 925 N N . VAL A 1 121 ? -5.434 2.969 -3.287 1 85.81 121 VAL A N 1
ATOM 926 C CA . VAL A 1 121 ? -4.527 2.83 -4.426 1 85.81 121 VAL A CA 1
ATOM 927 C C . VAL A 1 121 ? -4.145 1.363 -4.602 1 85.81 121 VAL A C 1
ATOM 929 O O . VAL A 1 121 ? -4.008 0.627 -3.621 1 85.81 121 VAL A O 1
ATOM 932 N N . SER A 1 122 ? -3.969 0.91 -5.895 1 90.69 122 SER A N 1
ATOM 933 C CA . SER A 1 122 ? -3.383 -0.396 -6.18 1 90.69 122 SER A CA 1
ATOM 934 C C . SER A 1 122 ? -1.865 -0.364 -6.031 1 90.69 122 SER A C 1
ATOM 936 O O . SER A 1 122 ? -1.195 0.48 -6.629 1 90.69 122 SER A O 1
ATOM 938 N N . VAL A 1 123 ? -1.384 -1.3 -5.262 1 91.62 123 VAL A N 1
ATOM 939 C CA . VAL A 1 123 ? 0.029 -1.195 -4.91 1 91.62 123 VAL A CA 1
ATOM 940 C C . VAL A 1 123 ? 0.812 -2.326 -5.574 1 91.62 123 VAL A C 1
ATOM 942 O O . VAL A 1 123 ? 2.045 -2.309 -5.59 1 91.62 123 VAL A O 1
ATOM 945 N N . GLY A 1 124 ? 0.142 -3.256 -6.074 1 94.75 124 GLY A N 1
ATOM 946 C CA . GLY A 1 124 ? 0.707 -4.418 -6.742 1 94.75 124 GLY A CA 1
ATOM 947 C C . GLY A 1 124 ? -0.34 -5.434 -7.16 1 94.75 124 GLY A C 1
ATOM 948 O O . GLY A 1 124 ? -1.541 -5.184 -7.031 1 94.75 124 GLY A O 1
ATOM 949 N N . CYS A 1 125 ? 0.223 -6.484 -7.629 1 97.12 125 CYS A N 1
ATOM 950 C CA . CYS A 1 125 ? -0.664 -7.57 -8.039 1 97.12 125 CYS A CA 1
ATOM 951 C C . CYS A 1 125 ? -0.244 -8.891 -7.402 1 97.12 125 CYS A C 1
ATOM 953 O O . CYS A 1 125 ? 0.93 -9.078 -7.082 1 97.12 125 CYS A O 1
ATOM 955 N N . THR A 1 126 ? -1.219 -9.695 -7.227 1 96.75 126 THR A N 1
ATOM 956 C CA . THR A 1 126 ? -0.985 -11.031 -6.672 1 96.75 126 THR A CA 1
ATOM 957 C C . THR A 1 126 ? -1.801 -12.078 -7.422 1 96.75 126 THR A C 1
ATOM 959 O O . THR A 1 126 ? -2.836 -11.758 -8.008 1 96.75 126 THR A O 1
ATOM 962 N N . CYS A 1 127 ? -1.261 -13.297 -7.445 1 95.75 127 CYS A N 1
ATOM 963 C CA . CYS A 1 127 ? -1.969 -14.406 -8.062 1 95.75 127 CYS A CA 1
ATOM 964 C C . CYS A 1 127 ? -2.879 -15.102 -7.059 1 95.75 127 CYS A C 1
ATOM 966 O O . CYS A 1 127 ? -2.438 -15.477 -5.973 1 95.75 127 CYS A O 1
ATOM 968 N N . VAL A 1 128 ? -4.148 -15.305 -7.453 1 94.12 128 VAL A N 1
ATOM 969 C CA . VAL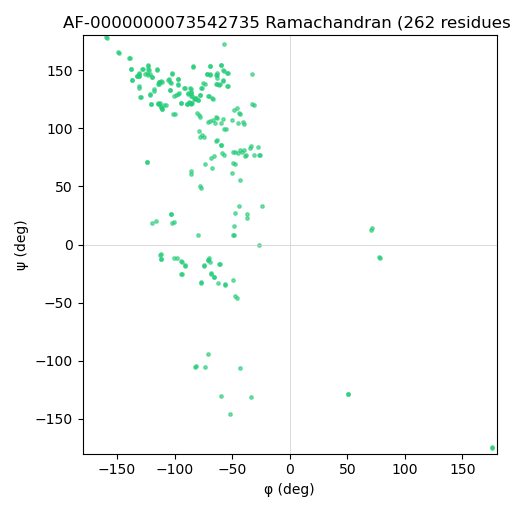 A 1 128 ? -5.09 -15.938 -6.535 1 94.12 128 VAL A CA 1
ATOM 970 C C . VAL A 1 128 ? -5.723 -17.156 -7.203 1 94.12 128 VAL A C 1
ATOM 972 O O . VAL A 1 128 ? -5.898 -17.188 -8.422 1 94.12 128 VAL A O 1
ATOM 975 N N . GLN A 1 129 ? -5.996 -18.141 -6.371 1 90.12 129 GLN A N 1
ATOM 976 C CA . GLN A 1 129 ? -6.762 -19.281 -6.844 1 90.12 129 GLN A CA 1
ATOM 977 C C . GLN A 1 129 ? -8.172 -18.875 -7.266 1 90.12 129 GLN A C 1
ATOM 979 O O . GLN A 1 129 ? -8.781 -18 -6.641 1 90.12 129 GLN A O 1
ATOM 984 N N . PRO A 1 130 ? -8.609 -19.5 -8.453 1 85.62 130 PRO A N 1
ATOM 985 C CA . PRO A 1 130 ? -9.984 -19.188 -8.859 1 85.62 130 PRO A CA 1
ATOM 986 C C . PRO A 1 130 ? -11.008 -19.562 -7.789 1 85.62 130 PRO A C 1
ATOM 988 O O . PRO A 1 130 ? -10.781 -20.469 -6.988 1 85.62 130 PRO A O 1
ATOM 991 N N . GLU A 1 131 ? -12.016 -18.609 -7.707 1 75.94 131 GLU A N 1
ATOM 992 C CA . GLU A 1 131 ? -13.094 -18.906 -6.766 1 75.94 131 GLU A CA 1
ATOM 993 C C . GLU A 1 131 ? -13.852 -20.172 -7.184 1 75.94 131 GLU A C 1
ATOM 995 O O . GLU A 1 131 ? -14.055 -20.406 -8.375 1 75.94 131 GLU A O 1
ATOM 1000 N N . ILE A 1 132 ? -13.695 -21.234 -6.469 1 60.88 132 ILE A N 1
ATOM 1001 C CA . ILE A 1 132 ? -14.508 -22.406 -6.785 1 60.88 132 ILE A CA 1
ATOM 1002 C C . ILE A 1 132 ? -15.992 -22.047 -6.648 1 60.88 132 ILE A C 1
ATOM 1004 O O . ILE A 1 132 ? -16.438 -21.609 -5.582 1 60.88 132 ILE A O 1
ATOM 1008 N N . LEU A 1 133 ? -16.531 -21.516 -7.715 1 44.25 133 LEU A N 1
ATOM 1009 C CA . LEU A 1 133 ? -17.984 -21.516 -7.676 1 44.25 133 LEU A CA 1
ATOM 1010 C C . LEU A 1 133 ? -18.516 -22.938 -7.465 1 44.25 133 LEU A C 1
ATOM 1012 O O . LEU A 1 133 ? -17.953 -23.906 -7.984 1 44.25 133 LEU A O 1
ATOM 1016 N N . MET B 1 1 ? 24.453 25.562 -12.789 1 22.38 1 MET B N 1
ATOM 1017 C CA . MET B 1 1 ? 23.734 24.359 -12.391 1 22.38 1 MET B CA 1
ATOM 1018 C C . MET B 1 1 ? 23.031 24.562 -11.047 1 22.38 1 MET B C 1
ATOM 1020 O O . MET B 1 1 ? 23.703 24.719 -10.016 1 22.38 1 MET B O 1
ATOM 1024 N N . ALA B 1 2 ? 21.984 25.219 -11.039 1 28.53 2 ALA B N 1
ATOM 1025 C CA . ALA B 1 2 ? 21.391 25.797 -9.836 1 28.53 2 ALA B CA 1
ATOM 1026 C C . ALA B 1 2 ? 20.906 24.703 -8.891 1 28.53 2 ALA B C 1
ATOM 1028 O O . ALA B 1 2 ? 20.281 23.734 -9.328 1 28.53 2 ALA B O 1
ATOM 1029 N N . ASN B 1 3 ? 21.562 24.469 -7.82 1 25.42 3 ASN B N 1
ATOM 1030 C CA . ASN B 1 3 ? 21.312 23.594 -6.68 1 25.42 3 ASN B CA 1
ATOM 1031 C C . ASN B 1 3 ? 19.891 23.766 -6.137 1 25.42 3 ASN B C 1
ATOM 1033 O O . ASN B 1 3 ? 19.547 24.828 -5.613 1 25.42 3 ASN B O 1
ATOM 1037 N N . ARG B 1 4 ? 18.906 23.375 -6.781 1 30.59 4 ARG B N 1
ATOM 1038 C CA . ARG B 1 4 ? 17.562 23.547 -6.242 1 30.59 4 ARG B CA 1
ATOM 1039 C C . ARG B 1 4 ? 17.484 23.047 -4.801 1 30.59 4 ARG B C 1
ATOM 1041 O O . ARG B 1 4 ? 17.672 21.859 -4.531 1 30.59 4 ARG B O 1
ATOM 1048 N N . GLN B 1 5 ? 17.953 23.875 -3.891 1 27.23 5 GLN B N 1
ATOM 1049 C CA . GLN B 1 5 ? 17.891 23.656 -2.451 1 27.23 5 GLN B CA 1
ATOM 1050 C C . GLN B 1 5 ? 16.547 23.078 -2.041 1 27.23 5 GLN B C 1
ATOM 1052 O O . GLN B 1 5 ? 15.5 23.625 -2.391 1 27.23 5 GLN B O 1
ATOM 1057 N N . HIS B 1 6 ? 16.312 21.766 -2.209 1 34.5 6 HIS B N 1
ATOM 1058 C CA . HIS B 1 6 ? 15.242 21.156 -1.438 1 34.5 6 HIS B CA 1
ATOM 1059 C C . HIS B 1 6 ? 14.984 21.922 -0.145 1 34.5 6 HIS B C 1
ATOM 1061 O O . HIS B 1 6 ? 15.883 22.062 0.687 1 34.5 6 HIS B O 1
ATOM 1067 N N . GLY B 1 7 ? 14.359 22.969 -0.187 1 33.56 7 GLY B N 1
ATOM 1068 C CA . GLY B 1 7 ? 14.164 23.859 0.946 1 33.56 7 GLY B CA 1
ATOM 1069 C C . GLY B 1 7 ? 14.078 23.125 2.271 1 33.56 7 GLY B C 1
ATOM 1070 O O . GLY B 1 7 ? 13.602 21.984 2.332 1 33.56 7 GLY B O 1
ATOM 1071 N N . ALA B 1 8 ? 14.914 23.391 3.191 1 37.94 8 ALA B N 1
ATOM 1072 C CA . ALA B 1 8 ? 14.945 22.969 4.59 1 37.94 8 ALA B CA 1
ATOM 1073 C C . ALA B 1 8 ? 13.547 22.938 5.188 1 37.94 8 ALA B C 1
ATOM 1075 O O . ALA B 1 8 ? 12.852 23.953 5.203 1 37.94 8 ALA B O 1
ATOM 1076 N N . VAL B 1 9 ? 12.648 21.922 4.93 1 45.44 9 VAL B N 1
ATOM 1077 C CA . VAL B 1 9 ? 11.383 21.766 5.645 1 45.44 9 VAL B CA 1
ATOM 1078 C C . VAL B 1 9 ? 11.562 22.203 7.098 1 45.44 9 VAL B C 1
ATOM 1080 O O . VAL B 1 9 ? 12.391 21.656 7.82 1 45.44 9 VAL B O 1
ATOM 1083 N N . SER B 1 10 ? 11.5 23.312 7.438 1 46.16 10 SER B N 1
ATOM 1084 C CA . SER B 1 10 ? 11.508 23.828 8.805 1 46.16 10 SER B CA 1
ATOM 1085 C C . SER B 1 10 ? 10.609 22.984 9.711 1 46.16 10 SER B C 1
ATOM 1087 O O . SER B 1 10 ? 9.508 22.609 9.32 1 46.16 10 SER B O 1
ATOM 1089 N N . ASP B 1 11 ? 11.164 22.266 10.664 1 55.5 11 ASP B N 1
ATOM 1090 C CA . ASP B 1 11 ? 10.523 21.516 11.742 1 55.5 11 ASP B CA 1
ATOM 1091 C C . ASP B 1 11 ? 9.477 22.359 12.461 1 55.5 11 ASP B C 1
ATOM 1093 O O . ASP B 1 11 ? 8.984 21.984 13.523 1 55.5 11 ASP B O 1
ATOM 1097 N N . ARG B 1 12 ? 9.242 23.5 11.891 1 61.59 12 ARG B N 1
ATOM 1098 C CA . ARG B 1 12 ? 8.266 24.344 12.562 1 61.59 12 ARG B CA 1
ATOM 1099 C C . ARG B 1 12 ? 6.848 24 12.117 1 61.59 12 ARG B C 1
ATOM 1101 O O . ARG B 1 12 ? 6.602 23.766 10.93 1 61.59 12 ARG B O 1
ATOM 1108 N N . CYS B 1 13 ? 6.074 23.828 13.109 1 68.19 13 CYS B N 1
ATOM 1109 C CA . CYS B 1 13 ? 4.648 23.641 12.852 1 68.19 13 CYS B CA 1
ATOM 1110 C C . CYS B 1 13 ? 4.047 24.891 12.211 1 68.19 13 CYS B C 1
ATOM 1112 O O . CYS B 1 13 ? 3.805 25.891 12.891 1 68.19 13 CYS B O 1
ATOM 1114 N N . GLN B 1 14 ? 4.074 24.922 10.898 1 69.25 14 GLN B N 1
ATOM 1115 C CA . GLN B 1 14 ? 3.73 26.172 10.211 1 69.25 14 GLN B CA 1
ATOM 1116 C C . GLN B 1 14 ? 2.422 26.031 9.438 1 69.25 14 GLN B C 1
ATOM 1118 O O . GLN B 1 14 ? 1.839 27.031 9.016 1 69.25 14 GLN B O 1
ATOM 1123 N N . SER B 1 15 ? 1.947 24.766 9.383 1 71 15 SER B N 1
ATOM 1124 C CA . SER B 1 15 ? 0.716 24.625 8.617 1 71 15 SER B CA 1
ATOM 1125 C C . SER B 1 15 ? -0.394 24.016 9.461 1 71 15 SER B C 1
ATOM 1127 O O . SER B 1 15 ? -0.129 23.422 10.508 1 71 15 SER B O 1
ATOM 1129 N N . VAL B 1 16 ? -1.588 24.375 9.008 1 76 16 VAL B N 1
ATOM 1130 C CA . VAL B 1 16 ? -2.742 23.859 9.742 1 76 16 VAL B CA 1
ATOM 1131 C C . VAL B 1 16 ? -3.279 22.609 9.055 1 76 16 VAL B C 1
ATOM 1133 O O . VAL B 1 16 ? -3.176 22.469 7.832 1 76 16 VAL B O 1
ATOM 1136 N N . LEU B 1 17 ? -3.705 21.688 9.812 1 77.56 17 LEU B N 1
ATOM 1137 C CA . LEU B 1 17 ? -4.156 20.391 9.352 1 77.56 17 LEU B CA 1
ATOM 1138 C C . LEU B 1 17 ? -5.598 20.125 9.773 1 77.56 17 LEU B C 1
ATOM 1140 O O . LEU B 1 17 ? -5.984 20.438 10.898 1 77.56 17 LEU B O 1
ATOM 1144 N N . THR B 1 18 ? -6.422 19.75 8.836 1 77.38 18 THR B N 1
ATOM 1145 C CA . THR B 1 18 ? -7.746 19.234 9.156 1 77.38 18 THR B CA 1
ATOM 1146 C C . THR B 1 18 ? -7.918 17.812 8.594 1 77.38 18 THR B C 1
ATOM 1148 O O . THR B 1 18 ? -7.238 17.438 7.641 1 77.38 18 THR B O 1
ATOM 1151 N N . PHE B 1 19 ? -8.641 16.969 9.227 1 73.38 19 PHE B N 1
ATOM 1152 C CA . PHE B 1 19 ? -8.922 15.594 8.805 1 73.38 19 PHE B CA 1
ATOM 1153 C C . PHE B 1 19 ? -10.305 15.5 8.156 1 73.38 19 PHE B C 1
ATOM 1155 O O . PHE B 1 19 ? -11.266 16.078 8.664 1 73.38 19 PHE B O 1
ATOM 1162 N N . SER B 1 20 ? -10.172 14.883 6.922 1 67.44 20 SER B N 1
ATOM 1163 C CA . SER B 1 20 ? -11.453 14.68 6.254 1 67.44 20 SER B CA 1
ATOM 1164 C C . SER B 1 20 ? -12.281 13.609 6.965 1 67.44 20 SER B C 1
ATOM 1166 O O . SER B 1 20 ? -11.734 12.625 7.461 1 67.44 20 SER B O 1
ATOM 1168 N N . SER B 1 21 ? -13.5 13.891 7.316 1 59.75 21 SER B N 1
ATOM 1169 C CA . SER B 1 21 ? -14.422 12.961 7.961 1 59.75 21 SER B CA 1
ATOM 1170 C C . SER B 1 21 ? -14.703 11.758 7.074 1 59.75 21 SER B C 1
ATOM 1172 O O . SER B 1 21 ? -15.25 10.75 7.531 1 59.75 21 SER B O 1
ATOM 1174 N N . GLU B 1 22 ? -14.391 11.922 5.855 1 53.59 22 GLU B N 1
ATOM 1175 C CA . GLU B 1 22 ? -14.703 10.797 4.98 1 53.59 22 GLU B CA 1
ATOM 1176 C C . GLU B 1 22 ? -13.727 9.641 5.188 1 53.59 22 GLU B C 1
ATOM 1178 O O . GLU B 1 22 ? -12.508 9.852 5.18 1 53.59 22 GLU B O 1
ATOM 1183 N N . HIS B 1 23 ? -14.07 8.805 6 1 51.53 23 HIS B N 1
ATOM 1184 C CA . HIS B 1 23 ? -13.234 7.625 6.168 1 51.53 23 HIS B CA 1
ATOM 1185 C C . HIS B 1 23 ? -13.43 6.641 5.02 1 51.53 23 HIS B C 1
ATOM 1187 O O . HIS B 1 23 ? -14.539 6.176 4.773 1 51.53 23 HIS B O 1
ATOM 1193 N N . PRO B 1 24 ? -12.594 6.809 4.137 1 47.09 24 PRO B N 1
ATOM 1194 C CA . PRO B 1 24 ? -12.906 5.738 3.186 1 47.09 24 PRO B CA 1
ATOM 1195 C C . PRO B 1 24 ? -13.156 4.398 3.869 1 47.09 24 PRO B C 1
ATOM 1197 O O . PRO B 1 24 ? -12.508 4.082 4.871 1 47.09 24 PRO B O 1
ATOM 1200 N N . ALA B 1 25 ? -14.391 4.039 3.945 1 41.41 25 ALA B N 1
ATOM 1201 C CA . ALA B 1 25 ? -14.648 2.652 4.324 1 41.41 25 ALA B CA 1
ATOM 1202 C C . ALA B 1 25 ? -13.492 1.742 3.92 1 41.41 25 ALA B C 1
ATOM 1204 O O . ALA B 1 25 ? -13.062 1.76 2.766 1 41.41 25 ALA B O 1
ATOM 1205 N N . VAL B 1 26 ? -12.469 1.707 4.801 1 46.12 26 VAL B N 1
ATOM 1206 C CA . VAL B 1 26 ? -11.5 0.638 4.562 1 46.12 26 VAL B CA 1
ATOM 1207 C C . VAL B 1 26 ? -12.172 -0.498 3.791 1 46.12 26 VAL B C 1
ATOM 1209 O O . VAL B 1 26 ? -12.961 -1.256 4.355 1 46.12 26 VAL B O 1
ATOM 1212 N N . THR B 1 27 ? -13.086 -0.139 2.949 1 47.16 27 THR B N 1
ATOM 1213 C CA . THR B 1 27 ? -13.664 -1.233 2.176 1 47.16 27 THR B CA 1
ATOM 1214 C C . THR B 1 27 ? -12.625 -2.318 1.915 1 47.16 27 THR B C 1
ATOM 1216 O O . THR B 1 27 ? -11.422 -2.066 2.002 1 47.16 27 THR B O 1
ATOM 1219 N N . ILE B 1 28 ? -13.242 -3.557 1.891 1 51.94 28 ILE B N 1
ATOM 1220 C CA . ILE B 1 28 ? -12.781 -4.906 1.589 1 51.94 28 ILE B CA 1
ATOM 1221 C C . ILE B 1 28 ? -11.906 -4.887 0.335 1 51.94 28 ILE B C 1
ATOM 1223 O O . ILE B 1 28 ? -12.398 -5.09 -0.776 1 51.94 28 ILE B O 1
ATOM 1227 N N . ALA B 1 29 ? -11.18 -3.797 0.146 1 61.72 29 ALA B N 1
ATOM 1228 C CA . ALA B 1 29 ? -10.617 -3.695 -1.197 1 61.72 29 ALA B CA 1
ATOM 1229 C C . ALA B 1 29 ? -9.922 -4.992 -1.603 1 61.72 29 ALA B C 1
ATOM 1231 O O . ALA B 1 29 ? -9.953 -5.383 -2.771 1 61.72 29 ALA B O 1
ATOM 1232 N N . ASN B 1 30 ? -9.453 -5.574 -0.593 1 81.31 30 ASN B N 1
ATOM 1233 C CA . ASN B 1 30 ? -8.742 -6.793 -0.966 1 81.31 30 ASN B CA 1
ATOM 1234 C C . ASN B 1 30 ? -9.594 -8.031 -0.736 1 81.31 30 ASN B C 1
ATOM 1236 O O . ASN B 1 30 ? -9.305 -9.102 -1.275 1 81.31 30 ASN B O 1
ATOM 1240 N N . GLY B 1 31 ? -10.75 -7.91 -0.021 1 81.56 31 GLY B N 1
ATOM 1241 C CA . GLY B 1 31 ? -11.523 -9.102 0.268 1 81.56 31 GLY B CA 1
ATOM 1242 C C . GLY B 1 31 ? -10.695 -10.219 0.872 1 81.56 31 GLY B C 1
ATOM 1243 O O . GLY B 1 31 ? -9.992 -10.016 1.86 1 81.56 31 GLY B O 1
ATOM 1244 N N . ASN B 1 32 ? -10.836 -11.461 0.219 1 89 32 ASN B N 1
ATOM 1245 C CA . ASN B 1 32 ? -10.125 -12.633 0.732 1 89 32 ASN B CA 1
ATOM 1246 C C . ASN B 1 32 ? -8.906 -12.961 -0.116 1 89 32 ASN B C 1
ATOM 1248 O O . ASN B 1 32 ? -8.469 -14.117 -0.166 1 89 32 ASN B O 1
ATOM 1252 N N . ILE B 1 33 ? -8.391 -11.977 -0.742 1 92.94 33 ILE B N 1
ATOM 1253 C CA . ILE B 1 33 ? -7.301 -12.281 -1.66 1 92.94 33 ILE B CA 1
ATOM 1254 C C . ILE B 1 33 ? -6.098 -12.789 -0.876 1 92.94 33 ILE B C 1
ATOM 1256 O O . ILE B 1 33 ? -5.293 -13.57 -1.399 1 92.94 33 ILE B O 1
ATOM 1260 N N . HIS B 1 34 ? -5.949 -12.359 0.403 1 94.19 34 HIS B N 1
ATOM 1261 C CA . HIS B 1 34 ? -4.781 -12.766 1.182 1 94.19 34 HIS B CA 1
ATOM 1262 C C . HIS B 1 34 ? -4.824 -14.258 1.504 1 94.19 34 HIS B C 1
ATOM 1264 O O . HIS B 1 34 ? -3.781 -14.883 1.7 1 94.19 34 HIS B O 1
ATOM 1270 N N . THR B 1 35 ? -5.984 -14.852 1.534 1 93.25 35 THR B N 1
ATOM 1271 C CA . THR B 1 35 ? -6.109 -16.281 1.814 1 93.25 35 THR B CA 1
ATOM 1272 C C . THR B 1 35 ? -6.145 -17.078 0.519 1 93.25 35 THR B C 1
ATOM 1274 O O . THR B 1 35 ? -5.75 -18.25 0.497 1 93.25 35 THR B O 1
ATOM 1277 N N . ARG B 1 36 ? -6.551 -16.5 -0.528 1 93.88 36 ARG B N 1
ATOM 1278 C CA . ARG B 1 36 ? -6.664 -17.188 -1.81 1 93.88 36 ARG B CA 1
ATOM 1279 C C . ARG B 1 36 ? -5.379 -17.062 -2.617 1 93.88 36 ARG B C 1
ATOM 1281 O O . ARG B 1 36 ? -5.188 -17.75 -3.613 1 93.88 36 ARG B O 1
ATOM 1288 N N . SER B 1 37 ? -4.551 -16.094 -2.268 1 95.25 37 SER B N 1
ATOM 1289 C CA . SER B 1 37 ? -3.309 -15.852 -2.996 1 95.25 37 SER B CA 1
ATOM 1290 C C . SER B 1 37 ? -2.438 -17.094 -3.027 1 95.25 37 SER B C 1
ATOM 1292 O O . SER B 1 37 ? -2.447 -17.891 -2.084 1 95.25 37 SER B O 1
ATOM 1294 N N . LEU B 1 38 ? -1.641 -17.266 -4.086 1 94.12 38 LEU B N 1
ATOM 1295 C CA . LEU B 1 38 ? -0.641 -18.328 -4.148 1 94.12 38 LEU B CA 1
ATOM 1296 C C . LEU B 1 38 ? 0.519 -18.047 -3.203 1 94.12 38 LEU B C 1
ATOM 1298 O O . LEU B 1 38 ? 1.364 -18.906 -2.969 1 94.12 38 LEU B O 1
ATOM 1302 N N . SER B 1 39 ? 0.586 -16.844 -2.717 1 95.75 39 SER B N 1
ATOM 1303 C CA . SER B 1 39 ? 1.467 -16.422 -1.634 1 95.75 39 SER B CA 1
ATOM 1304 C C . SER B 1 39 ? 0.676 -15.797 -0.493 1 95.75 39 SER B C 1
ATOM 1306 O O . SER B 1 39 ? 0.789 -14.594 -0.244 1 95.75 39 SER B O 1
ATOM 1308 N N . PRO B 1 40 ? -0.075 -16.656 0.253 1 96.25 40 PRO B N 1
ATOM 1309 C CA . PRO B 1 40 ? -0.931 -16.094 1.299 1 96.25 40 PRO B CA 1
ATOM 1310 C C . PRO B 1 40 ? -0.141 -15.305 2.348 1 96.25 40 PRO B C 1
ATOM 1312 O O . PRO B 1 40 ? 1.059 -15.539 2.521 1 96.25 40 PRO B O 1
ATOM 1315 N N . TRP B 1 41 ? -0.878 -14.391 2.951 1 95.5 41 TRP B N 1
ATOM 1316 C CA . TRP B 1 41 ? -0.23 -13.625 4.012 1 95.5 41 TRP B CA 1
ATOM 1317 C C . TRP B 1 41 ? -1.175 -13.422 5.188 1 95.5 41 TRP B C 1
ATOM 1319 O O . TRP B 1 41 ? -2.387 -13.609 5.062 1 95.5 41 TRP B O 1
ATOM 1329 N N . THR B 1 42 ? -0.532 -13.125 6.238 1 92.31 42 THR B N 1
ATOM 1330 C CA . THR B 1 42 ? -1.247 -12.766 7.457 1 92.31 42 THR B CA 1
ATOM 1331 C C . THR B 1 42 ? -0.999 -11.305 7.824 1 92.31 42 THR B C 1
ATOM 1333 O O . THR B 1 42 ? 0.059 -10.758 7.512 1 92.31 42 THR B O 1
ATOM 1336 N N . TRP B 1 43 ? -2.09 -10.656 8.281 1 87.94 43 TRP B N 1
ATOM 1337 C CA . TRP B 1 43 ? -1.982 -9.273 8.727 1 87.94 43 TRP B CA 1
ATOM 1338 C C . TRP B 1 43 ? -1.413 -9.195 10.141 1 87.94 43 TRP B C 1
ATOM 1340 O O . TRP B 1 43 ? -1.894 -9.875 11.047 1 87.94 43 TRP B O 1
ATOM 1350 N N . ARG B 1 44 ? -0.344 -8.422 10.125 1 82.75 44 ARG B N 1
ATOM 1351 C CA . ARG B 1 44 ? 0.28 -8.195 11.422 1 82.75 44 ARG B CA 1
ATOM 1352 C C . ARG B 1 44 ? 0.246 -6.719 11.797 1 82.75 44 ARG B C 1
ATOM 1354 O O . ARG B 1 44 ? 0.464 -5.852 10.953 1 82.75 44 ARG B O 1
ATOM 1361 N N . ASN B 1 45 ? -0.155 -6.422 12.969 1 66.69 45 ASN B N 1
ATOM 1362 C CA . ASN B 1 45 ? -0.087 -5.062 13.492 1 66.69 45 ASN B CA 1
ATOM 1363 C C . ASN B 1 45 ? 1.324 -4.707 13.953 1 66.69 45 ASN B C 1
ATOM 1365 O O . ASN B 1 45 ? 1.983 -5.508 14.625 1 66.69 45 ASN B O 1
ATOM 1369 N N . ILE B 1 46 ? 2.119 -3.725 13.258 1 57.12 46 ILE B N 1
ATOM 1370 C CA . ILE B 1 46 ? 3.465 -3.311 13.641 1 57.12 46 ILE B CA 1
ATOM 1371 C C . ILE B 1 46 ? 3.412 -2.529 14.953 1 57.12 46 ILE B C 1
ATOM 1373 O O . ILE B 1 46 ? 2.729 -1.507 15.047 1 57.12 46 ILE B O 1
ATOM 1377 N N . SER B 1 47 ? 3.244 -2.918 16.062 1 48.53 47 SER B N 1
ATOM 1378 C CA . SER B 1 47 ? 3.238 -2.225 17.359 1 48.53 47 SER B CA 1
ATOM 1379 C C . SER B 1 47 ? 4.562 -1.504 17.594 1 48.53 47 SER B C 1
ATOM 1381 O O . SER B 1 47 ? 5.625 -2.016 17.25 1 48.53 47 SER B O 1
ATOM 1383 N N . ALA B 1 48 ? 4.535 -0.063 17.5 1 47.12 48 ALA B N 1
ATOM 1384 C CA . ALA B 1 48 ? 5.719 0.681 17.922 1 47.12 48 ALA B CA 1
ATOM 1385 C C . ALA B 1 48 ? 6.262 0.139 19.25 1 47.12 48 ALA B C 1
ATOM 1387 O O . ALA B 1 48 ? 5.582 0.197 20.281 1 47.12 48 ALA B O 1
ATOM 1388 N N . VAL B 1 49 ? 6.953 -0.921 19.281 1 43.59 49 VAL B N 1
ATOM 1389 C CA . VAL B 1 49 ? 7.617 -1.378 20.5 1 43.59 49 VAL B CA 1
ATOM 1390 C C . VAL B 1 49 ? 8.586 -0.305 21 1 43.59 49 VAL B C 1
ATOM 1392 O O . VAL B 1 49 ? 9.539 0.043 20.297 1 43.59 49 VAL B O 1
ATOM 1395 N N . THR B 1 50 ? 8.047 0.646 21.625 1 43.34 50 THR B N 1
ATOM 1396 C CA . THR B 1 50 ? 9 1.354 22.469 1 43.34 50 THR B CA 1
ATOM 1397 C C . THR B 1 50 ? 9.961 0.376 23.141 1 43.34 50 THR B C 1
ATOM 1399 O O . THR B 1 50 ? 9.523 -0.599 23.766 1 43.34 50 THR B O 1
ATOM 1402 N N . PHE B 1 51 ? 11.188 0.366 22.562 1 40.25 51 PHE B N 1
ATOM 1403 C CA . PHE B 1 51 ? 12.312 -0.35 23.141 1 40.25 51 PHE B CA 1
ATOM 1404 C C . PHE B 1 51 ? 12.477 -0.005 24.609 1 40.25 51 PHE B C 1
ATOM 1406 O O . PHE B 1 51 ? 13.109 0.997 24.969 1 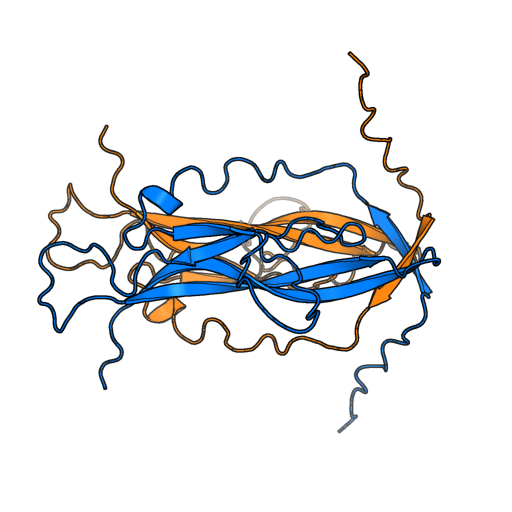40.25 51 PHE B O 1
ATOM 1413 N N . ILE B 1 52 ? 11.664 -0.204 25.484 1 35.94 52 ILE B N 1
ATOM 1414 C CA . ILE B 1 52 ? 12.32 -0.245 26.781 1 35.94 52 ILE B CA 1
ATOM 1415 C C . ILE B 1 52 ? 13.492 -1.227 26.734 1 35.94 52 ILE B C 1
ATOM 1417 O O . ILE B 1 52 ? 13.57 -2.068 25.828 1 35.94 52 ILE B O 1
ATOM 1421 N N . LEU B 1 53 ? 14.016 -2.152 27.859 1 35.31 53 LEU B N 1
ATOM 1422 C CA . LEU B 1 53 ? 15.117 -2.996 28.328 1 35.31 53 LEU B CA 1
ATOM 1423 C C . LEU B 1 53 ? 15.383 -4.133 27.344 1 35.31 53 LEU B C 1
ATOM 1425 O O . LEU B 1 53 ? 16.516 -4.305 26.891 1 35.31 53 LEU B O 1
ATOM 1429 N N . LEU B 1 54 ? 15.508 -5.75 27.844 1 37.38 54 LEU B N 1
ATOM 1430 C CA . LEU B 1 54 ? 16.109 -7.059 27.578 1 37.38 54 LEU B CA 1
ATOM 1431 C C . LEU B 1 54 ? 15.508 -7.691 26.328 1 37.38 54 LEU B C 1
ATOM 1433 O O . LEU B 1 54 ? 16.25 -8.18 25.469 1 37.38 54 LEU B O 1
ATOM 1437 N N . ALA B 1 55 ? 14.312 -8.688 26.5 1 35.38 55 ALA B N 1
ATOM 1438 C CA . ALA B 1 55 ? 13.961 -10.008 25.984 1 35.38 55 ALA B CA 1
ATOM 1439 C C . ALA B 1 55 ? 13.359 -9.898 24.594 1 35.38 55 ALA B C 1
ATOM 1441 O O . ALA B 1 55 ? 13.797 -10.586 23.656 1 35.38 55 ALA B O 1
ATOM 1442 N N . PHE B 1 56 ? 11.852 -10.062 24.438 1 39.84 56 PHE B N 1
ATOM 1443 C CA . PHE B 1 56 ? 11.008 -10.781 23.484 1 39.84 56 PHE B CA 1
ATOM 1444 C C . PHE B 1 56 ? 10.75 -9.938 22.25 1 39.84 56 PHE B C 1
ATOM 1446 O O . PHE B 1 56 ? 10.602 -8.719 22.344 1 39.84 56 PHE B O 1
ATOM 1453 N N . SER B 1 57 ? 11.109 -10.391 21.125 1 36.66 57 SER B N 1
ATOM 1454 C CA . SER B 1 57 ? 10.859 -10.062 19.719 1 36.66 57 SER B CA 1
ATOM 1455 C C . SER B 1 57 ? 9.422 -9.609 19.516 1 36.66 57 SER B C 1
ATOM 1457 O O . SER B 1 57 ? 8.555 -10.414 19.172 1 36.66 57 SER B O 1
ATOM 1459 N N . VAL B 1 58 ? 8.711 -9.07 20.422 1 33.25 58 VAL B N 1
ATOM 1460 C CA . VAL B 1 58 ? 7.281 -8.906 20.172 1 33.25 58 VAL B CA 1
ATOM 1461 C C . VAL B 1 58 ? 7.062 -8.094 18.906 1 33.25 58 VAL B C 1
ATOM 1463 O O . VAL B 1 58 ? 7.527 -6.953 18.797 1 33.25 58 VAL B O 1
ATOM 1466 N N . SER B 1 59 ? 6.781 -8.641 17.75 1 36.66 59 SER B N 1
ATOM 1467 C CA . SER B 1 59 ? 6.301 -8.258 16.438 1 36.66 59 SER B CA 1
ATOM 1468 C C . SER B 1 59 ? 5.062 -7.367 16.531 1 36.66 59 SER B C 1
ATOM 1470 O O . SER B 1 59 ? 4.004 -7.707 16 1 36.66 59 SER B O 1
ATOM 1472 N N . ARG B 1 60 ? 4.66 -6.715 17.703 1 38.31 60 ARG B N 1
ATOM 1473 C CA . ARG B 1 60 ? 3.297 -6.223 17.859 1 38.31 60 ARG B CA 1
ATOM 1474 C C . ARG B 1 60 ? 2.977 -5.137 16.844 1 38.31 60 ARG B C 1
ATOM 1476 O O . ARG B 1 60 ? 3.875 -4.438 16.375 1 38.31 60 ARG B O 1
ATOM 1483 N N . PRO B 1 61 ? 1.678 -5.016 16.359 1 46.22 61 PRO B N 1
ATOM 1484 C CA . PRO B 1 61 ? 1.065 -3.961 15.555 1 46.22 61 PRO B CA 1
ATOM 1485 C C . PRO B 1 61 ? 1.34 -2.561 16.094 1 46.22 61 PRO B C 1
ATOM 1487 O O . PRO B 1 61 ? 1.487 -2.385 17.312 1 46.22 61 PRO B O 1
ATOM 1490 N N . THR B 1 62 ? 2.076 -1.596 15.406 1 52.47 62 THR B N 1
ATOM 1491 C CA . THR B 1 62 ? 2.375 -0.293 15.984 1 52.47 62 THR B CA 1
ATOM 1492 C C . THR B 1 62 ? 1.131 0.591 16 1 52.47 62 THR B C 1
ATOM 1494 O O . THR B 1 62 ? 0.602 0.944 14.945 1 52.47 62 THR B O 1
ATOM 1497 N N . THR B 1 63 ? 0.126 0.293 16.812 1 58.78 63 THR B N 1
ATOM 1498 C CA . THR B 1 63 ? -0.869 1.333 17.047 1 58.78 63 THR B CA 1
ATOM 1499 C C . THR B 1 63 ? -0.272 2.475 17.875 1 58.78 63 THR B C 1
ATOM 1501 O O . THR B 1 63 ? 0.289 2.25 18.938 1 58.78 63 THR B O 1
ATOM 1504 N N . VAL B 1 64 ? -0.045 3.514 17.172 1 66.06 64 VAL B N 1
ATOM 1505 C CA . VAL B 1 64 ? 0.432 4.738 17.812 1 66.06 64 VAL B CA 1
ATOM 1506 C C . VAL B 1 64 ? -0.726 5.719 17.984 1 66.06 64 VAL B C 1
ATOM 1508 O O . VAL B 1 64 ? -1.313 6.168 17 1 66.06 64 VAL B O 1
ATOM 1511 N N . ALA B 1 65 ? -1.146 6.004 19.219 1 67.94 65 ALA B N 1
ATOM 1512 C CA . ALA B 1 65 ? -2.32 6.812 19.531 1 67.94 65 ALA B CA 1
ATOM 1513 C C . ALA B 1 65 ? -2.234 8.188 18.875 1 67.94 65 ALA B C 1
ATOM 1515 O O . ALA B 1 65 ? -3.256 8.773 18.516 1 67.94 65 ALA B O 1
ATOM 1516 N N . HIS B 1 66 ? -1.061 8.703 18.797 1 73.25 66 HIS B N 1
ATOM 1517 C CA . HIS B 1 66 ? -0.971 10.062 18.281 1 73.25 66 HIS B CA 1
ATOM 1518 C C . HIS B 1 66 ? -0.545 10.078 16.812 1 73.25 66 HIS B C 1
ATOM 1520 O O . HIS B 1 66 ? -0.062 11.102 16.328 1 73.25 66 HIS B O 1
ATOM 1526 N N . ARG B 1 67 ? -0.741 8.883 16.188 1 74.25 67 ARG B N 1
ATOM 1527 C CA . ARG B 1 67 ? -0.409 8.789 14.773 1 74.25 67 ARG B CA 1
ATOM 1528 C C . ARG B 1 67 ? -1.665 8.617 13.93 1 74.25 67 ARG B C 1
ATOM 1530 O O . ARG B 1 67 ? -2.611 7.941 14.344 1 74.25 67 ARG B O 1
ATOM 1537 N N . ILE B 1 68 ? -1.722 9.25 12.797 1 78.06 68 ILE B N 1
ATOM 1538 C CA . ILE B 1 68 ? -2.756 9.031 11.789 1 78.06 68 ILE B CA 1
ATOM 1539 C C . ILE B 1 68 ? -2.131 8.438 10.523 1 78.06 68 ILE B C 1
ATOM 1541 O O . ILE B 1 68 ? -1.26 9.062 9.914 1 78.06 68 ILE B O 1
ATOM 1545 N N . PRO B 1 69 ? -2.549 7.309 10.117 1 81.44 69 PRO B N 1
ATOM 1546 C CA . PRO B 1 69 ? -3.461 6.434 10.859 1 81.44 69 PRO B CA 1
ATOM 1547 C C . PRO B 1 69 ? -2.82 5.832 12.109 1 81.44 69 PRO B C 1
ATOM 1549 O O . PRO B 1 69 ? -1.604 5.633 12.148 1 81.44 69 PRO B O 1
ATOM 1552 N N . SER B 1 70 ? -3.674 5.516 13.078 1 77.31 70 SER B N 1
ATOM 1553 C CA . SER B 1 70 ? -3.146 5.031 14.352 1 77.31 70 SER B CA 1
ATOM 1554 C C . SER B 1 70 ? -2.711 3.574 14.25 1 77.31 70 SER B C 1
ATOM 1556 O O . SER B 1 70 ? -1.843 3.125 15 1 77.31 70 SER B O 1
ATOM 1558 N N . THR B 1 71 ? -3.434 2.855 13.438 1 76 71 THR B N 1
ATOM 1559 C CA . THR B 1 71 ? -3.096 1.45 13.242 1 76 71 THR B CA 1
ATOM 1560 C C . THR B 1 71 ? -2.6 1.204 11.82 1 76 71 THR B C 1
ATOM 1562 O O . THR B 1 71 ? -3.252 1.604 10.852 1 76 71 THR B O 1
ATOM 1565 N N . ILE B 1 72 ? -1.428 0.704 11.719 1 79.75 72 ILE B N 1
ATOM 1566 C CA . ILE B 1 72 ? -0.879 0.293 10.43 1 79.75 72 ILE B CA 1
ATOM 1567 C C . ILE B 1 72 ? -0.741 -1.228 10.391 1 79.75 72 ILE B C 1
ATOM 1569 O O . ILE B 1 72 ? -0.091 -1.82 11.258 1 79.75 72 ILE B O 1
ATOM 1573 N N . TRP B 1 73 ? -1.442 -1.821 9.484 1 81.88 73 TRP B N 1
ATOM 1574 C CA . TRP B 1 73 ? -1.361 -3.264 9.281 1 81.88 73 TRP B CA 1
ATOM 1575 C C . TRP B 1 73 ? -0.298 -3.607 8.242 1 81.88 73 TRP B C 1
ATOM 1577 O O . TRP B 1 73 ? -0.171 -2.922 7.227 1 81.88 73 TRP B O 1
ATOM 1587 N N . GLU B 1 74 ? 0.496 -4.594 8.57 1 86.25 74 GLU B N 1
ATOM 1588 C CA . GLU B 1 74 ? 1.515 -5.078 7.645 1 86.25 74 GLU B CA 1
ATOM 1589 C C . GLU B 1 74 ? 1.218 -6.508 7.199 1 86.25 74 GLU B C 1
ATOM 1591 O O . GLU B 1 74 ? 0.792 -7.34 8 1 86.25 74 GLU B O 1
ATOM 1596 N N . ALA B 1 75 ? 1.417 -6.734 5.965 1 91.19 75 ALA B N 1
ATOM 1597 C CA . ALA B 1 75 ? 1.28 -8.086 5.422 1 91.19 75 ALA B CA 1
ATOM 1598 C C . ALA B 1 75 ? 2.549 -8.898 5.652 1 91.19 75 ALA B C 1
ATOM 1600 O O . ALA B 1 75 ? 3.652 -8.445 5.34 1 91.19 75 ALA B O 1
ATOM 1601 N N . GLU B 1 76 ? 2.402 -10.062 6.273 1 92.25 76 GLU B N 1
ATOM 1602 C CA . GLU B 1 76 ? 3.488 -11.031 6.398 1 92.25 76 GLU B CA 1
ATOM 1603 C C . GLU B 1 76 ? 3.223 -12.273 5.551 1 92.25 76 GLU B C 1
ATOM 1605 O O . GLU B 1 76 ? 2.26 -13 5.797 1 92.25 76 GLU B O 1
ATOM 1610 N N . CYS B 1 77 ? 4.125 -12.445 4.57 1 96.44 77 CYS B N 1
ATOM 1611 C CA . CYS B 1 77 ? 3.955 -13.641 3.75 1 96.44 77 CYS B CA 1
ATOM 1612 C C . CYS B 1 77 ? 4.062 -14.898 4.598 1 96.44 77 CYS B C 1
ATOM 1614 O O . CYS B 1 77 ? 4.938 -15.008 5.457 1 96.44 77 CYS B O 1
ATOM 1616 N N . ASN B 1 78 ? 3.193 -15.898 4.371 1 96.38 78 ASN B N 1
ATOM 1617 C CA . ASN B 1 78 ? 3.117 -17.094 5.211 1 96.38 78 ASN B CA 1
ATOM 1618 C C . ASN B 1 78 ? 4.285 -18.031 4.949 1 96.38 78 ASN B C 1
ATOM 1620 O O . ASN B 1 78 ? 4.57 -18.922 5.762 1 96.38 78 ASN B O 1
ATOM 1624 N N . GLY B 1 79 ? 4.961 -17.891 3.842 1 93.81 79 GLY B N 1
ATOM 1625 C CA . GLY B 1 79 ? 6.098 -18.719 3.453 1 93.81 79 GLY B CA 1
ATOM 1626 C C . GLY B 1 79 ? 6.996 -18.047 2.432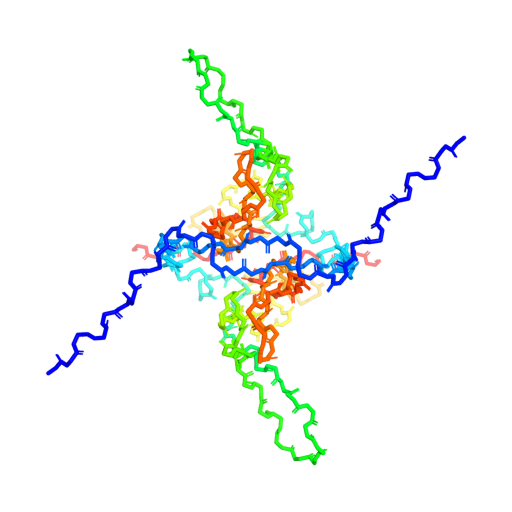 1 93.81 79 GLY B C 1
ATOM 1627 O O . GLY B 1 79 ? 6.699 -16.953 1.959 1 93.81 79 GLY B O 1
ATOM 1628 N N . SER B 1 80 ? 8.07 -18.75 2.082 1 93.5 80 SER B N 1
ATOM 1629 C CA . SER B 1 80 ? 9.047 -18.203 1.148 1 93.5 80 SER B CA 1
ATOM 1630 C C . SER B 1 80 ? 8.75 -18.641 -0.283 1 93.5 80 SER B C 1
ATOM 1632 O O . SER B 1 80 ? 9.297 -18.078 -1.234 1 93.5 80 SER B O 1
ATOM 1634 N N . TYR B 1 81 ? 7.871 -19.688 -0.393 1 92.06 81 TYR B N 1
ATOM 1635 C CA . TYR B 1 81 ? 7.57 -20.219 -1.719 1 92.06 81 TYR B CA 1
ATOM 1636 C C . TYR B 1 81 ? 6.074 -20.141 -2.008 1 92.06 81 TYR B C 1
ATOM 1638 O O . TYR B 1 81 ? 5.258 -20.109 -1.083 1 92.06 81 TYR B O 1
ATOM 1646 N N . CYS B 1 82 ? 5.738 -20 -3.281 1 93.19 82 CYS B N 1
ATOM 1647 C CA . CYS B 1 82 ? 4.348 -19.922 -3.723 1 93.19 82 CYS B CA 1
ATOM 1648 C C . CYS B 1 82 ? 3.746 -21.312 -3.887 1 93.19 82 CYS B C 1
ATOM 1650 O O . CYS B 1 82 ? 4.477 -22.297 -4.055 1 93.19 82 CYS B O 1
ATOM 1652 N N . SER B 1 83 ? 2.41 -21.312 -3.732 1 86.19 83 SER B N 1
ATOM 1653 C CA . SER B 1 83 ? 1.673 -22.562 -3.889 1 86.19 83 SER B CA 1
ATOM 1654 C C . SER B 1 83 ? 1.316 -22.828 -5.348 1 86.19 83 SER B C 1
ATOM 1656 O O . SER B 1 83 ? 0.159 -22.672 -5.746 1 86.19 83 SER B O 1
ATOM 1658 N N . VAL B 1 84 ? 2.252 -22.953 -6.184 1 79.81 84 VAL B N 1
ATOM 1659 C CA . VAL B 1 84 ? 2.014 -23.25 -7.594 1 79.81 84 VAL B CA 1
ATOM 1660 C C . VAL B 1 84 ? 2.154 -24.75 -7.84 1 79.81 84 VAL B C 1
ATOM 1662 O O . VAL B 1 84 ? 3.072 -25.391 -7.316 1 79.81 84 VAL B O 1
ATOM 1665 N N . ALA B 1 85 ? 1.155 -25.266 -8.492 1 69.12 85 ALA B N 1
ATOM 1666 C CA . ALA B 1 85 ? 1.172 -26.703 -8.773 1 69.12 85 ALA B CA 1
ATOM 1667 C C . ALA B 1 85 ? 2.342 -27.062 -9.688 1 69.12 85 ALA B C 1
ATOM 1669 O O . ALA B 1 85 ? 2.742 -26.266 -10.539 1 69.12 85 ALA B O 1
ATOM 1670 N N . SER B 1 86 ? 2.924 -28.203 -9.523 1 65.62 86 SER B N 1
ATOM 1671 C CA . SER B 1 86 ? 3.754 -28.953 -10.461 1 65.62 86 SER B CA 1
ATOM 1672 C C . SER B 1 86 ? 5.105 -28.281 -10.664 1 65.62 86 SER B C 1
ATOM 1674 O O . SER B 1 86 ? 5.699 -28.375 -11.734 1 65.62 86 SER B O 1
ATOM 1676 N N . GLN B 1 87 ? 5.516 -27.344 -9.859 1 63.44 87 GLN B N 1
ATOM 1677 C CA . GLN B 1 87 ? 6.844 -26.797 -10.117 1 63.44 87 GLN B CA 1
ATOM 1678 C C . GLN B 1 87 ? 7.922 -27.609 -9.398 1 63.44 87 GLN B C 1
ATOM 1680 O O . GLN B 1 87 ? 7.777 -27.938 -8.219 1 63.44 87 GLN B O 1
ATOM 1685 N N . PRO B 1 88 ? 8.859 -28.109 -10.297 1 66.25 88 PRO B N 1
ATOM 1686 C CA . PRO B 1 88 ? 9.984 -28.75 -9.609 1 66.25 88 PRO B CA 1
ATOM 1687 C C . PRO B 1 88 ? 10.633 -27.828 -8.578 1 66.25 88 PRO B C 1
ATOM 1689 O O . PRO B 1 88 ? 10.492 -26.609 -8.656 1 66.25 88 PRO B O 1
ATOM 1692 N N . ASP B 1 89 ? 11.156 -28.406 -7.469 1 62.56 89 ASP B N 1
ATOM 1693 C CA . ASP B 1 89 ? 11.719 -27.672 -6.34 1 62.56 89 ASP B CA 1
ATOM 1694 C C . ASP B 1 89 ? 12.641 -26.562 -6.816 1 62.56 89 ASP B C 1
ATOM 1696 O O . ASP B 1 89 ? 12.594 -25.438 -6.301 1 62.56 89 ASP B O 1
ATOM 1700 N N . GLY B 1 90 ? 13.508 -26.766 -7.707 1 62.78 90 GLY B N 1
ATOM 1701 C CA . GLY B 1 90 ? 14.477 -25.781 -8.164 1 62.78 90 GLY B CA 1
ATOM 1702 C C . GLY B 1 90 ? 13.844 -24.656 -8.953 1 62.78 90 GLY B C 1
ATOM 1703 O O . GLY B 1 90 ? 14.469 -23.625 -9.18 1 62.78 90 GLY B O 1
ATOM 1704 N N . ALA B 1 91 ? 12.664 -24.75 -9.328 1 74.38 91 ALA B N 1
ATOM 1705 C CA . ALA B 1 91 ? 12.047 -23.766 -10.211 1 74.38 91 ALA B CA 1
ATOM 1706 C C . ALA B 1 91 ? 10.844 -23.094 -9.531 1 74.38 91 ALA B C 1
ATOM 1708 O O . ALA B 1 91 ? 10.039 -22.438 -10.195 1 74.38 91 ALA B O 1
ATOM 1709 N N . ARG B 1 92 ? 10.867 -23.25 -8.219 1 83.38 92 ARG B N 1
ATOM 1710 C CA . ARG B 1 92 ? 9.703 -22.734 -7.508 1 83.38 92 ARG B CA 1
ATOM 1711 C C . ARG B 1 92 ? 9.719 -21.219 -7.449 1 83.38 92 ARG B C 1
ATOM 1713 O O . ARG B 1 92 ? 10.773 -20.609 -7.25 1 83.38 92 ARG B O 1
ATOM 1720 N N . SER B 1 93 ? 8.648 -20.656 -7.648 1 90.5 93 SER B N 1
ATOM 1721 C CA . SER B 1 93 ? 8.477 -19.219 -7.492 1 90.5 93 SER B CA 1
ATOM 1722 C C . SER B 1 93 ? 8.562 -18.812 -6.027 1 90.5 93 SER B C 1
ATOM 1724 O O . SER B 1 93 ? 8.195 -19.578 -5.137 1 90.5 93 SER B O 1
ATOM 1726 N N . ASN B 1 94 ? 9.109 -17.625 -5.789 1 92.69 94 ASN B N 1
ATOM 1727 C CA . ASN B 1 94 ? 9.289 -17.109 -4.438 1 92.69 94 ASN B CA 1
ATOM 1728 C C . ASN B 1 94 ? 8.148 -16.156 -4.047 1 92.69 94 ASN B C 1
ATOM 1730 O O . ASN B 1 94 ? 7.672 -15.391 -4.875 1 92.69 94 ASN B O 1
ATOM 1734 N N . ALA B 1 95 ? 7.715 -16.328 -2.82 1 96.19 95 ALA B N 1
ATOM 1735 C CA . ALA B 1 95 ? 6.789 -15.359 -2.238 1 96.19 95 ALA B CA 1
ATOM 1736 C C . ALA B 1 95 ? 7.539 -14.18 -1.628 1 96.19 95 ALA B C 1
ATOM 1738 O O . ALA B 1 95 ? 8.367 -14.359 -0.729 1 96.19 95 ALA B O 1
ATOM 1739 N N . VAL B 1 96 ? 7.246 -12.977 -2.098 1 96.06 96 VAL B N 1
ATOM 1740 C CA . VAL B 1 96 ? 7.941 -11.797 -1.604 1 96.06 96 VAL B CA 1
ATOM 1741 C C . VAL B 1 96 ? 6.93 -10.703 -1.272 1 96.06 96 VAL B C 1
ATOM 1743 O O . VAL B 1 96 ? 5.891 -10.594 -1.926 1 96.06 96 VAL B O 1
ATOM 1746 N N . PRO B 1 97 ? 7.207 -9.977 -0.292 1 95.31 97 PRO B N 1
ATOM 1747 C CA . PRO B 1 97 ? 6.293 -8.898 0.074 1 95.31 97 PRO B CA 1
ATOM 1748 C C . PRO B 1 97 ? 6.332 -7.734 -0.916 1 95.31 97 PRO B C 1
ATOM 1750 O O . PRO B 1 97 ? 7.363 -7.488 -1.547 1 95.31 97 PRO B O 1
ATOM 1753 N N . ILE B 1 98 ? 5.199 -7.125 -1.071 1 94.25 98 ILE B N 1
ATOM 1754 C CA . ILE B 1 98 ? 5.09 -5.84 -1.754 1 94.25 98 ILE B CA 1
ATOM 1755 C C . ILE B 1 98 ? 5.129 -4.707 -0.731 1 94.25 98 ILE B C 1
ATOM 1757 O O . ILE B 1 98 ? 4.301 -4.656 0.181 1 94.25 98 ILE B O 1
ATOM 1761 N N . HIS B 1 99 ? 6.109 -3.828 -0.926 1 90.62 99 HIS B N 1
ATOM 1762 C CA . HIS B 1 99 ? 6.258 -2.723 0.015 1 90.62 99 HIS B CA 1
ATOM 1763 C C . HIS B 1 99 ? 5.707 -1.425 -0.568 1 90.62 99 HIS B C 1
ATOM 1765 O O . HIS B 1 99 ? 5.758 -1.214 -1.782 1 90.62 99 HIS B O 1
ATOM 1771 N N . GLN B 1 100 ? 5.176 -0.6 0.315 1 86.88 100 GLN B N 1
ATOM 1772 C CA . GLN B 1 100 ? 4.75 0.751 -0.033 1 86.88 100 GLN B CA 1
ATOM 1773 C C . GLN B 1 100 ? 5.168 1.753 1.039 1 86.88 100 GLN B C 1
ATOM 1775 O O . GLN B 1 100 ? 5.102 1.455 2.234 1 86.88 100 GLN B O 1
ATOM 1780 N N . SER B 1 101 ? 5.555 2.881 0.506 1 83.38 101 SER B N 1
ATOM 1781 C CA . SER B 1 101 ? 5.773 3.992 1.426 1 83.38 101 SER B CA 1
ATOM 1782 C C . SER B 1 101 ? 4.492 4.789 1.644 1 83.38 101 SER B C 1
ATOM 1784 O O . SER B 1 101 ? 3.922 5.328 0.692 1 83.38 101 SER B O 1
ATOM 1786 N N . ILE B 1 102 ? 4.07 4.859 2.871 1 84 102 ILE B N 1
ATOM 1787 C CA . ILE B 1 102 ? 2.82 5.559 3.15 1 84 102 ILE B CA 1
ATOM 1788 C C . ILE B 1 102 ? 3.1 6.789 4.008 1 84 102 ILE B C 1
ATOM 1790 O O . ILE B 1 102 ? 4.031 6.793 4.816 1 84 102 ILE B O 1
ATOM 1794 N N . LEU B 1 103 ? 2.27 7.793 3.844 1 86.62 103 LEU B N 1
ATOM 1795 C CA . LEU B 1 103 ? 2.291 8.984 4.684 1 86.62 103 LEU B CA 1
ATOM 1796 C C . LEU B 1 103 ? 1.662 8.711 6.043 1 86.62 103 LEU B C 1
ATOM 1798 O O . LEU B 1 103 ? 0.618 8.055 6.129 1 86.62 103 LEU B O 1
ATOM 1802 N N . VAL B 1 104 ? 2.322 9.164 7.027 1 84.19 104 VAL B N 1
ATOM 1803 C CA . VAL B 1 104 ? 1.791 9.148 8.383 1 84.19 104 VAL B CA 1
ATOM 1804 C C . VAL B 1 104 ? 1.95 10.523 9.023 1 84.19 104 VAL B C 1
ATOM 1806 O O . VAL B 1 104 ? 2.875 11.266 8.688 1 84.19 104 VAL B O 1
ATOM 1809 N N . VAL B 1 105 ? 1.019 10.852 9.852 1 84.75 105 VAL B N 1
ATOM 1810 C CA . VAL B 1 105 ? 1.123 12.102 10.609 1 84.75 105 VAL B CA 1
ATOM 1811 C C . VAL B 1 105 ? 1.12 11.797 12.102 1 84.75 105 VAL B C 1
ATOM 1813 O O . VAL B 1 105 ? 0.225 11.117 12.602 1 84.75 105 VAL B O 1
ATOM 1816 N N . ASN B 1 106 ? 2.129 12.172 12.75 1 80.62 106 ASN B N 1
ATOM 1817 C CA . ASN B 1 106 ? 2.264 12.016 14.195 1 80.62 106 ASN B CA 1
ATOM 1818 C C . ASN B 1 106 ? 2.043 13.336 14.922 1 80.62 106 ASN B C 1
ATOM 1820 O O . ASN B 1 106 ? 2.588 14.367 14.531 1 80.62 106 ASN B O 1
ATOM 1824 N N . ARG B 1 107 ? 1.229 13.25 15.969 1 79.81 107 ARG B N 1
ATOM 1825 C CA . ARG B 1 107 ? 1.03 14.438 16.797 1 79.81 107 ARG B CA 1
ATOM 1826 C C . ARG B 1 107 ? 2.156 14.578 17.828 1 79.81 107 ARG B C 1
ATOM 1828 O O . ARG B 1 107 ? 2.518 13.617 18.5 1 79.81 107 ARG B O 1
ATOM 1835 N N . ARG B 1 108 ? 2.758 15.758 17.75 1 76.38 108 ARG B N 1
ATOM 1836 C CA . ARG B 1 108 ? 3.746 16.047 18.781 1 76.38 108 ARG B CA 1
ATOM 1837 C C . ARG B 1 108 ? 3.082 16.188 20.156 1 76.38 108 ARG B C 1
ATOM 1839 O O . ARG B 1 108 ? 2.043 16.828 20.281 1 76.38 108 ARG B O 1
ATOM 1846 N N . GLN B 1 109 ? 3.617 15.367 21.078 1 70.12 109 GLN B N 1
ATOM 1847 C CA . GLN B 1 109 ? 3.043 15.398 22.422 1 70.12 109 GLN B CA 1
ATOM 1848 C C . GLN B 1 109 ? 3.018 16.812 22.969 1 70.12 109 GLN B C 1
ATOM 1850 O O . GLN B 1 109 ? 4.008 17.547 22.875 1 70.12 109 GLN B O 1
ATOM 1855 N N . GLY B 1 110 ? 1.945 17.141 23.562 1 70.31 110 GLY B N 1
ATOM 1856 C CA . GLY B 1 110 ? 1.827 18.422 24.25 1 70.31 110 GLY B CA 1
ATOM 1857 C C . GLY B 1 110 ? 1.594 19.578 23.312 1 70.31 110 GLY B C 1
ATOM 1858 O O . GLY B 1 110 ? 1.425 20.719 23.75 1 70.31 110 GLY B O 1
ATOM 1859 N N . GLU B 1 111 ? 1.771 19.281 22.016 1 71.19 111 GLU B N 1
ATOM 1860 C CA . GLU B 1 111 ? 1.592 20.359 21.031 1 71.19 111 GLU B CA 1
ATOM 1861 C C . GLU B 1 111 ? 0.479 20.031 20.047 1 71.19 111 GLU B C 1
ATOM 1863 O O . GLU B 1 111 ? 0.084 18.859 19.922 1 71.19 111 GLU B O 1
ATOM 1868 N N . ASN B 1 112 ? -0.24 21.031 19.656 1 77.25 112 ASN B N 1
ATOM 1869 C CA . ASN B 1 112 ? -1.176 20.875 18.547 1 77.25 112 ASN B CA 1
ATOM 1870 C C . ASN B 1 112 ? -0.458 20.875 17.203 1 77.25 112 ASN B C 1
ATOM 1872 O O . ASN B 1 112 ? -0.756 21.703 16.344 1 77.25 112 ASN B O 1
ATOM 1876 N N . CYS B 1 113 ? 0.592 20.078 17.094 1 78.25 113 CYS B N 1
ATOM 1877 C CA . CYS B 1 113 ? 1.421 20 15.898 1 78.25 113 CYS B CA 1
ATOM 1878 C C . CYS B 1 113 ? 1.598 18.547 15.453 1 78.25 113 CYS B C 1
ATOM 1880 O O . CYS B 1 113 ? 1.954 17.688 16.266 1 78.25 113 CYS B O 1
ATOM 1882 N N . TYR B 1 114 ? 1.279 18.406 14.219 1 80.69 114 TYR B N 1
ATOM 1883 C CA . TYR B 1 114 ? 1.47 17.094 13.594 1 80.69 114 TYR B CA 1
ATOM 1884 C C . TYR B 1 114 ? 2.709 17.094 12.711 1 80.69 114 TYR B C 1
ATOM 1886 O O . TYR B 1 114 ? 2.986 18.078 12.016 1 80.69 114 TYR B O 1
ATOM 1894 N N . VAL B 1 115 ? 3.449 16.031 12.773 1 82.12 115 VAL B N 1
ATOM 1895 C CA . VAL B 1 115 ? 4.609 15.828 11.906 1 82.12 115 VAL B CA 1
ATOM 1896 C C . VAL B 1 115 ? 4.301 14.758 10.859 1 82.12 115 VAL B C 1
ATOM 1898 O O . VAL B 1 115 ? 3.969 13.625 11.203 1 82.12 115 VAL B O 1
ATOM 1901 N N . ALA B 1 116 ? 4.402 15.188 9.672 1 84.44 116 ALA B N 1
ATOM 1902 C CA . ALA B 1 116 ? 4.203 14.242 8.57 1 84.44 116 ALA B CA 1
ATOM 1903 C C . ALA B 1 116 ? 5.504 13.523 8.227 1 84.44 116 ALA B C 1
ATOM 1905 O O . ALA B 1 116 ? 6.562 14.148 8.133 1 84.44 116 ALA B O 1
ATOM 1906 N N . SER B 1 117 ? 5.398 12.211 8.062 1 83.25 117 SER B N 1
ATOM 1907 C CA . SER B 1 117 ? 6.539 11.391 7.672 1 83.25 117 SER B CA 1
ATOM 1908 C C . SER B 1 117 ? 6.09 10.188 6.844 1 83.25 117 SER B C 1
ATOM 1910 O O . SER B 1 117 ? 4.895 9.953 6.676 1 83.25 117 SER B O 1
ATOM 1912 N N . TYR B 1 118 ? 7.094 9.609 6.227 1 82.38 118 TYR B N 1
ATOM 1913 C CA . TYR B 1 118 ? 6.812 8.414 5.449 1 82.38 118 TYR B CA 1
ATOM 1914 C C . TYR B 1 118 ? 7.312 7.164 6.172 1 82.38 118 TYR B C 1
ATOM 1916 O O . TYR B 1 118 ? 8.344 7.203 6.844 1 82.38 118 TYR B O 1
ATOM 1924 N N . GLN B 1 119 ? 6.539 6.109 6.07 1 81.75 119 GLN B N 1
ATOM 1925 C CA . GLN B 1 119 ? 6.891 4.797 6.594 1 81.75 119 GLN B CA 1
ATOM 1926 C C . GLN B 1 119 ? 6.676 3.709 5.543 1 81.75 119 GLN B C 1
ATOM 1928 O O . GLN B 1 119 ? 5.676 3.727 4.82 1 81.75 119 GLN B O 1
ATOM 1933 N N . THR B 1 120 ? 7.656 2.799 5.445 1 84.56 120 THR B N 1
ATOM 1934 C CA . THR B 1 120 ? 7.523 1.676 4.527 1 84.56 120 THR B CA 1
ATOM 1935 C C . THR B 1 120 ? 6.773 0.521 5.184 1 84.56 120 THR B C 1
ATOM 1937 O O . THR B 1 120 ? 7.078 0.141 6.316 1 84.56 120 THR B O 1
ATOM 1940 N N . VAL B 1 121 ? 5.738 0.051 4.5 1 85.81 121 VAL B N 1
ATOM 1941 C CA . VAL B 1 121 ? 4.934 -1.043 5.031 1 85.81 121 VAL B CA 1
ATOM 1942 C C . VAL B 1 121 ? 4.746 -2.117 3.965 1 85.81 121 VAL B C 1
ATOM 1944 O O . VAL B 1 121 ? 4.645 -1.809 2.775 1 85.81 121 VAL B O 1
ATOM 1947 N N . SER B 1 122 ? 4.715 -3.441 4.395 1 90.5 122 SER B N 1
ATOM 1948 C CA . SER B 1 122 ? 4.32 -4.531 3.506 1 90.5 122 SER B CA 1
ATOM 1949 C C . SER B 1 122 ? 2.805 -4.59 3.346 1 90.5 122 SER B C 1
ATOM 1951 O O . SER B 1 122 ? 2.07 -4.641 4.336 1 90.5 122 SER B O 1
ATOM 1953 N N . VAL B 1 123 ? 2.402 -4.613 2.102 1 91.5 123 VAL B N 1
ATOM 1954 C CA . VAL B 1 123 ? 0.968 -4.461 1.882 1 91.5 123 VAL B CA 1
ATOM 1955 C C . VAL B 1 123 ? 0.381 -5.766 1.354 1 91.5 123 VAL B C 1
ATOM 1957 O O . VAL B 1 123 ? -0.841 -5.93 1.302 1 91.5 123 VAL B O 1
ATOM 1960 N N . GLY B 1 124 ? 1.196 -6.629 0.975 1 94.75 124 GLY B N 1
ATOM 1961 C CA . GLY B 1 124 ? 0.832 -7.93 0.435 1 94.75 124 GLY B CA 1
ATOM 1962 C C . GLY B 1 124 ? 2.027 -8.734 -0.04 1 94.75 124 GLY B C 1
ATOM 1963 O O . GLY B 1 124 ? 3.174 -8.32 0.153 1 94.75 124 GLY B O 1
ATOM 1964 N N . CYS B 1 125 ? 1.646 -9.82 -0.604 1 97.06 125 CYS B N 1
ATOM 1965 C CA . CYS B 1 125 ? 2.691 -10.688 -1.145 1 97.06 125 CYS B CA 1
ATOM 1966 C C . CYS B 1 125 ? 2.406 -11.039 -2.6 1 97.06 125 CYS B C 1
ATOM 1968 O O . CYS B 1 125 ? 1.249 -11.062 -3.021 1 97.06 125 CYS B O 1
ATOM 1970 N N . THR B 1 126 ? 3.461 -11.258 -3.291 1 96.75 126 THR B N 1
ATOM 1971 C CA . THR B 1 126 ? 3.363 -11.664 -4.691 1 96.75 126 THR B CA 1
ATOM 1972 C C . THR B 1 126 ? 4.359 -12.773 -5.004 1 96.75 126 THR B C 1
ATOM 1974 O O . THR B 1 126 ? 5.379 -12.906 -4.328 1 96.75 126 THR B O 1
ATOM 1977 N N . CYS B 1 127 ? 3.986 -13.609 -5.977 1 95.69 127 CYS B N 1
ATOM 1978 C CA . CYS B 1 127 ? 4.871 -14.68 -6.426 1 95.69 127 CYS B CA 1
ATOM 1979 C C . CYS B 1 127 ? 5.797 -14.188 -7.531 1 95.69 127 CYS B C 1
ATOM 1981 O O . CYS B 1 127 ? 5.34 -13.617 -8.523 1 95.69 127 CYS B O 1
ATOM 1983 N N . VAL B 1 128 ? 7.098 -14.445 -7.367 1 93.94 128 VAL B N 1
ATOM 1984 C CA . VAL B 1 128 ? 8.055 -13.984 -8.367 1 93.94 128 VAL B CA 1
ATOM 1985 C C . VAL B 1 128 ? 8.875 -15.164 -8.883 1 93.94 128 VAL B C 1
ATOM 1987 O O . VAL B 1 128 ? 9.133 -16.109 -8.141 1 93.94 128 VAL B O 1
ATOM 1990 N N . GLN B 1 129 ? 9.227 -15.055 -10.141 1 90.12 129 GLN B N 1
ATOM 1991 C CA . GLN B 1 129 ? 10.164 -16.016 -10.711 1 90.12 129 GLN B CA 1
ATOM 1992 C C . GLN B 1 129 ? 11.531 -15.922 -10.039 1 90.12 129 GLN B C 1
ATOM 1994 O O . GLN B 1 129 ? 11.984 -14.828 -9.688 1 90.12 129 GLN B O 1
ATOM 1999 N N . PRO B 1 130 ? 12.125 -17.188 -9.781 1 85.5 130 PRO B N 1
ATOM 2000 C CA . PRO B 1 130 ? 13.469 -17.156 -9.195 1 85.5 130 PRO B CA 1
ATOM 2001 C C . PRO B 1 130 ? 14.469 -16.391 -10.07 1 85.5 130 PRO B C 1
ATOM 2003 O O . PRO B 1 130 ? 14.312 -16.344 -11.297 1 85.5 130 PRO B O 1
ATOM 2006 N N . GLU B 1 131 ? 15.336 -15.633 -9.305 1 75.75 131 GLU B N 1
ATOM 2007 C CA . GLU B 1 131 ? 16.375 -14.938 -10.055 1 75.75 131 GLU B CA 1
ATOM 2008 C C . GLU B 1 131 ? 17.312 -15.93 -10.734 1 75.75 131 GLU B C 1
ATOM 2010 O O . GLU B 1 131 ? 17.625 -16.984 -10.18 1 75.75 131 GLU B O 1
ATOM 2015 N N . ILE B 1 132 ? 17.266 -16.031 -12.016 1 60.47 132 ILE B N 1
ATOM 2016 C CA . ILE B 1 132 ? 18.234 -16.875 -12.688 1 60.47 132 ILE B CA 1
ATOM 2017 C C . ILE B 1 132 ? 19.656 -16.375 -12.383 1 60.47 132 ILE B C 1
ATOM 2019 O O . ILE B 1 132 ? 19.969 -15.219 -12.641 1 60.47 132 ILE B O 1
ATOM 2023 N N . LEU B 1 133 ? 20.156 -16.844 -11.266 1 44.12 133 LEU B N 1
ATOM 2024 C CA . LEU B 1 133 ? 21.609 -16.656 -11.188 1 44.12 133 LEU B CA 1
ATOM 2025 C C . LEU B 1 133 ? 22.297 -17.234 -12.414 1 44.12 133 LEU B C 1
ATOM 2027 O O . LEU B 1 133 ? 21.906 -18.297 -12.906 1 44.12 133 LEU B O 1
#

pLDDT: mean 71.03, std 20.92, range [22.23, 97.12]

Organism: Merluccius polli (NCBI:txid89951)

Foldseek 3Di:
DDPPPPPPPPPDQDDDDDDDPCDPPPPCPCPCCLVVFLFHWDKFQCCPPPPDDDDDPPSHRNQDVQKVVRTDIATGGPDQFGNDPPDDPVWTWTKDFDKDWDWMWGQDPPDNGIDIDIDIGGDHIDTGTDDPD/DDPPPPPPPPPDQPDDDDDDPCDPPVPCVVPCCLVVFLFHWDKAAQCPPPPDDDDDPPSHRNQCVQKVVRTDIATDGPDQFGNDPPDDPVWTWTKDFDKDWDWMWGDDPPDNGIDIDIDIGGDHIDTGTDDPD